Protein AF-A0A526UW71-F1 (afdb_monomer)

Solvent-accessible surface area (backbone atoms only — not comparable to full-atom values): 11368 Å² total; per-residue (Å²): 137,89,87,79,69,68,40,74,40,76,10,53,29,65,44,18,35,52,41,52,53,45,38,71,76,40,45,92,32,37,64,21,37,37,31,34,27,33,53,67,70,56,64,79,46,70,68,50,57,61,54,25,55,61,47,42,74,87,75,12,51,67,44,39,72,54,55,45,29,52,49,45,61,73,43,37,70,59,50,49,49,44,41,18,28,70,16,73,71,54,61,69,58,54,63,68,40,49,65,55,58,31,32,47,70,45,46,47,46,53,13,50,50,37,42,51,50,46,50,45,19,74,76,50,84,80,77,51,66,82,52,61,48,20,33,23,37,36,18,7,58,37,26,64,88,50,66,22,42,60,49,45,55,52,47,48,76,38,21,79,87,42,46,80,49,75,37,76,64,11,2,49,45,29,66,74,53,42,46,62,61,51,51,53,40,48,55,54,27,73,71,45,70,66,55,80,73,94,72,74,83,89,77,78,80,79,80,88,77,132

Mean predicted aligned error: 7.59 Å

Foldseek 3Di:
DPPQQADAQEAAACRLCVNLVCCVVPVNRYQEYEYELYPNAQAQDPVLVVLLVLLPVPPNVVVLVPVQLVVLLVCLVVVQCLAWPVFDRDPCCSVVCSNVCSHSVNSNVSSVVSVVSNVCNVPDDGARLQRQHAYEYEYECAARVDRSVVVRVVVCVRHPPYHYDYHDGTYSPRCVRCVPVSVVRVVVRNPDDGHPDPDDDDPPDDDDDD

Radius of gyration: 20.53 Å; Cα contacts (8 Å, |Δi|>4): 345; chains: 1; bounding box: 46×38×81 Å

pLDDT: mean 86.24, std 15.23, range [36.66, 98.81]

Structure (mmCIF, N/CA/C/O backbone):
data_AF-A0A526UW71-F1
#
_entry.id   AF-A0A526UW71-F1
#
loop_
_atom_site.group_PDB
_atom_site.id
_atom_site.type_symbol
_atom_site.label_atom_id
_atom_site.label_alt_id
_atom_site.label_comp_id
_atom_site.label_asym_id
_atom_site.label_entity_id
_atom_site.label_seq_id
_atom_site.pdbx_PDB_ins_code
_atom_site.Cartn_x
_atom_site.Cartn_y
_atom_site.Cartn_z
_atom_site.occupancy
_atom_site.B_iso_or_equiv
_atom_site.auth_seq_id
_atom_site.auth_comp_id
_atom_site.auth_asym_id
_atom_site.auth_atom_id
_atom_site.pdbx_PDB_model_num
ATOM 1 N N . LYS A 1 1 ? -4.257 24.443 3.346 1.00 80.06 1 LYS A N 1
ATOM 2 C CA . LYS A 1 1 ? -4.966 23.467 4.219 1.00 80.06 1 LYS A CA 1
ATOM 3 C C . LYS A 1 1 ? -6.405 23.342 3.716 1.00 80.06 1 LYS A C 1
ATOM 5 O O . LYS A 1 1 ? -6.924 24.362 3.294 1.00 80.06 1 LYS A O 1
ATOM 10 N N . LEU A 1 2 ? -7.010 22.145 3.732 1.00 91.06 2 LEU A N 1
ATOM 11 C CA . LEU A 1 2 ? -8.327 21.870 3.112 1.00 91.06 2 LEU A CA 1
ATOM 12 C C . LEU A 1 2 ? -9.530 21.859 4.086 1.00 91.06 2 LEU A C 1
ATOM 14 O O . LEU A 1 2 ? -10.648 21.658 3.641 1.00 91.06 2 LEU A O 1
ATOM 18 N N . GLY A 1 3 ? -9.328 22.047 5.398 1.00 93.31 3 GLY A N 1
ATOM 19 C CA . GLY A 1 3 ? -10.433 22.101 6.379 1.00 93.31 3 GLY A CA 1
ATOM 20 C C . GLY A 1 3 ? -11.080 20.752 6.737 1.00 93.31 3 GLY A C 1
ATOM 21 O O . GLY A 1 3 ? -12.177 20.725 7.281 1.00 93.31 3 GLY A O 1
ATOM 22 N N . ILE A 1 4 ? -10.424 19.627 6.438 1.00 93.00 4 ILE A N 1
ATOM 23 C CA . ILE A 1 4 ? -10.937 18.278 6.724 1.00 93.00 4 ILE A CA 1
ATOM 24 C C . ILE A 1 4 ? -10.396 17.803 8.078 1.00 93.00 4 ILE A C 1
ATOM 26 O O . ILE A 1 4 ? -9.182 17.709 8.262 1.00 93.00 4 ILE A O 1
ATOM 30 N N . HIS A 1 5 ? -11.295 17.489 9.012 1.00 92.25 5 HIS A N 1
ATOM 31 C CA . HIS A 1 5 ? -10.944 17.142 10.398 1.00 92.25 5 HIS A CA 1
ATOM 32 C C . HIS A 1 5 ? -11.086 15.654 10.731 1.00 92.25 5 HIS A C 1
ATOM 34 O O . HIS A 1 5 ? -10.402 15.166 11.632 1.00 92.25 5 HIS A O 1
ATOM 40 N N . LYS A 1 6 ? -11.949 14.940 10.000 1.00 94.62 6 LYS A N 1
ATOM 41 C CA . LYS A 1 6 ? -12.181 13.503 10.147 1.00 94.62 6 LYS A CA 1
ATOM 42 C C . LYS A 1 6 ? -12.318 12.864 8.769 1.00 94.62 6 LYS A C 1
ATOM 44 O O . LYS A 1 6 ? -13.086 13.367 7.953 1.00 94.62 6 LYS A O 1
ATOM 49 N N . TYR A 1 7 ? -11.550 11.815 8.488 1.00 95.81 7 TYR A N 1
ATOM 50 C CA . TYR A 1 7 ? -11.437 11.262 7.135 1.00 95.81 7 TYR A CA 1
ATOM 51 C C . TYR A 1 7 ? -11.127 9.763 7.122 1.00 95.81 7 TYR A C 1
ATOM 53 O O . TYR A 1 7 ? -10.460 9.243 8.015 1.00 95.81 7 TYR A O 1
ATOM 61 N N . LEU A 1 8 ? -11.600 9.076 6.080 1.00 96.94 8 LEU A N 1
ATOM 62 C CA . LEU A 1 8 ? -11.154 7.730 5.724 1.00 96.94 8 LEU A CA 1
ATOM 63 C C . LEU A 1 8 ? -9.860 7.842 4.910 1.00 96.94 8 LEU A C 1
ATOM 65 O O . LEU A 1 8 ? -9.764 8.706 4.036 1.00 96.94 8 LEU A O 1
ATOM 69 N N . VAL A 1 9 ? -8.880 6.977 5.168 1.00 98.06 9 VAL A N 1
ATOM 70 C CA . VAL A 1 9 ? -7.651 6.923 4.365 1.00 98.06 9 VAL A CA 1
ATOM 71 C C . VAL A 1 9 ? -7.612 5.619 3.588 1.00 98.06 9 VAL A C 1
ATOM 73 O O . VAL A 1 9 ? -7.587 4.541 4.179 1.00 98.06 9 VAL A O 1
ATOM 76 N N . LEU A 1 10 ? -7.562 5.723 2.261 1.00 98.31 10 LEU A N 1
ATOM 77 C CA . LEU A 1 10 ? -7.242 4.598 1.393 1.00 98.31 10 LEU A CA 1
ATOM 78 C C . LEU A 1 10 ? -5.794 4.714 0.932 1.00 98.31 10 LEU A C 1
ATOM 80 O O . LEU A 1 10 ? -5.404 5.731 0.358 1.00 98.31 10 LEU A O 1
ATOM 84 N N . GLY A 1 11 ? -5.008 3.667 1.162 1.00 98.00 11 GLY A N 1
ATOM 85 C CA . GLY A 1 11 ? -3.620 3.594 0.721 1.00 98.00 11 GLY A CA 1
ATOM 86 C C . GLY A 1 11 ? -3.369 2.348 -0.118 1.00 98.00 11 GLY A C 1
ATOM 87 O O . GLY A 1 11 ? -3.725 1.245 0.288 1.00 98.00 11 GLY A O 1
ATOM 88 N N . HIS A 1 12 ? -2.731 2.515 -1.278 1.00 97.81 12 HIS A N 1
ATOM 89 C CA . HIS A 1 12 ? -2.252 1.410 -2.117 1.00 97.81 12 HIS A CA 1
ATOM 90 C C . HIS A 1 12 ? -0.730 1.297 -2.030 1.00 97.81 12 HIS A C 1
ATOM 92 O O . HIS A 1 12 ? -0.048 2.321 -1.991 1.00 97.81 12 HIS A O 1
ATOM 98 N N . SER A 1 13 ? -0.194 0.072 -2.020 1.00 94.94 13 SER A N 1
ATOM 99 C CA . SER A 1 13 ? 1.255 -0.171 -2.044 1.00 94.94 13 SER A CA 1
ATOM 100 C C . S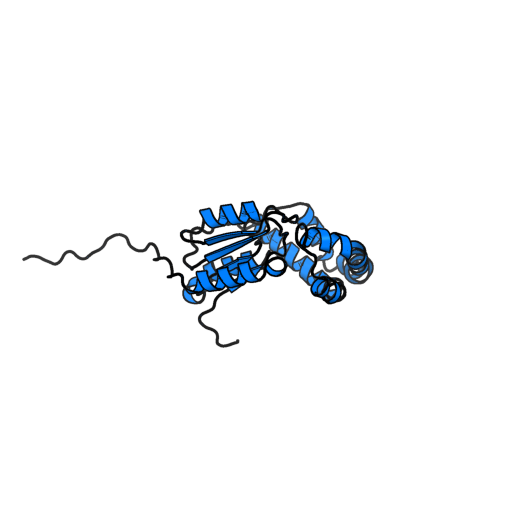ER A 1 13 ? 1.984 0.552 -0.901 1.00 94.94 13 SER A C 1
ATOM 102 O O . SER A 1 13 ? 1.590 0.417 0.259 1.00 94.94 13 SER A O 1
ATOM 104 N N . TRP A 1 14 ? 3.017 1.348 -1.189 1.00 92.19 14 TRP A N 1
ATOM 105 C CA . TRP A 1 14 ? 3.686 2.185 -0.189 1.00 92.19 14 TRP A CA 1
ATOM 106 C C . TRP A 1 14 ? 2.748 3.206 0.472 1.00 92.19 14 TRP A C 1
ATOM 108 O O . TRP A 1 14 ? 2.855 3.469 1.670 1.00 92.19 14 TRP A O 1
ATOM 118 N N . GLY A 1 15 ? 1.749 3.711 -0.257 1.00 95.00 15 GLY A N 1
ATOM 119 C CA . GLY A 1 15 ? 0.710 4.577 0.301 1.00 95.00 15 GLY A CA 1
ATOM 120 C C . GLY A 1 15 ? -0.096 3.912 1.422 1.00 95.00 15 GLY A C 1
ATOM 121 O O . GLY A 1 15 ? -0.609 4.606 2.295 1.00 95.00 15 GLY A O 1
ATOM 122 N N . ALA A 1 16 ? -0.169 2.577 1.459 1.00 96.88 16 ALA A N 1
ATOM 123 C CA . ALA A 1 16 ? -0.791 1.846 2.561 1.00 96.88 16 ALA A CA 1
ATOM 124 C C . ALA A 1 16 ? 0.033 1.937 3.857 1.00 96.88 16 ALA A C 1
ATOM 126 O O . ALA A 1 16 ? -0.529 2.089 4.939 1.00 96.88 16 ALA A O 1
ATOM 127 N N . TRP A 1 17 ? 1.364 1.919 3.754 1.00 93.88 17 TRP A N 1
ATOM 128 C CA . TRP A 1 17 ? 2.244 2.162 4.899 1.00 93.88 17 TRP A CA 1
ATOM 129 C C . TRP A 1 17 ? 2.126 3.603 5.401 1.00 93.88 17 TRP A C 1
ATOM 131 O O . TRP A 1 17 ? 2.024 3.835 6.603 1.00 93.88 17 TRP A O 1
ATOM 141 N N . ILE A 1 18 ? 2.042 4.571 4.483 1.00 93.38 18 ILE A N 1
ATOM 142 C CA . ILE A 1 18 ? 1.767 5.969 4.839 1.00 93.38 18 ILE A CA 1
ATOM 143 C C . ILE A 1 18 ? 0.415 6.095 5.555 1.00 93.38 18 ILE A C 1
ATOM 145 O O . ILE A 1 18 ? 0.330 6.792 6.561 1.00 93.38 18 ILE A O 1
ATOM 149 N N . ALA A 1 19 ? -0.624 5.392 5.094 1.00 96.94 19 ALA A N 1
ATOM 150 C CA . ALA A 1 19 ? -1.935 5.384 5.741 1.00 96.94 19 ALA A CA 1
ATOM 151 C C . ALA A 1 19 ? -1.885 4.808 7.171 1.00 96.94 19 ALA A C 1
ATOM 153 O O . ALA A 1 19 ? -2.488 5.381 8.080 1.00 96.94 19 ALA A O 1
ATOM 154 N N . LEU A 1 20 ? -1.116 3.735 7.393 1.00 95.75 20 LEU A N 1
ATOM 155 C CA . LEU A 1 20 ? -0.859 3.196 8.733 1.00 95.75 20 LEU A CA 1
ATOM 156 C C . LEU A 1 20 ? -0.160 4.230 9.625 1.00 95.75 20 LEU A C 1
ATOM 158 O O . LEU 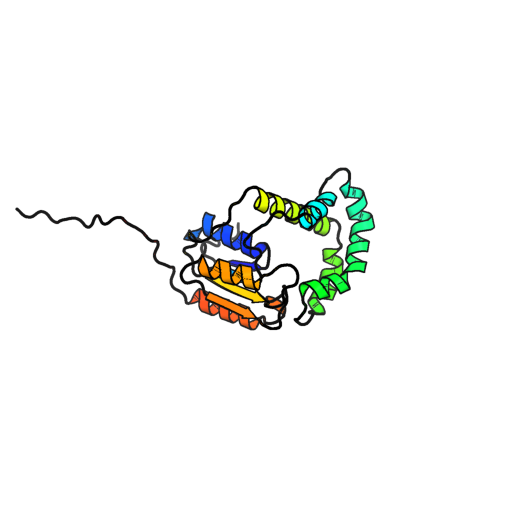A 1 20 ? -0.619 4.503 10.731 1.00 95.75 20 LEU A O 1
ATOM 162 N N . GLU A 1 21 ? 0.903 4.870 9.139 1.00 92.94 21 GLU A N 1
ATOM 163 C CA . GLU A 1 21 ? 1.615 5.908 9.894 1.00 92.94 21 GLU A CA 1
ATOM 164 C C . GLU A 1 21 ? 0.736 7.139 10.176 1.00 92.94 21 GLU A C 1
ATOM 166 O O . GLU A 1 21 ? 0.823 7.727 11.257 1.00 92.94 21 GLU A O 1
ATOM 171 N N . MET A 1 22 ? -0.162 7.505 9.256 1.00 94.69 22 MET A N 1
ATOM 172 C CA . MET A 1 22 ? -1.170 8.542 9.492 1.00 94.69 22 MET A CA 1
ATOM 173 C C . MET A 1 22 ? -2.126 8.149 10.621 1.00 94.69 22 MET A C 1
ATOM 175 O O . MET A 1 22 ? -2.394 8.978 11.489 1.00 94.69 22 MET A O 1
ATOM 179 N N . ALA A 1 23 ? -2.604 6.903 10.657 1.00 94.75 23 ALA A N 1
ATOM 180 C CA . ALA A 1 23 ? -3.452 6.426 11.747 1.00 94.75 23 ALA A CA 1
ATOM 181 C C . ALA A 1 23 ? -2.718 6.422 13.091 1.00 94.75 23 ALA A C 1
ATOM 183 O O . ALA A 1 23 ? -3.282 6.891 14.073 1.00 94.75 23 ALA A O 1
ATOM 184 N N . ARG A 1 24 ? -1.448 6.002 13.141 1.00 92.50 24 ARG A N 1
ATOM 185 C CA . ARG A 1 24 ? -0.658 6.014 14.387 1.00 92.50 24 ARG A CA 1
ATOM 186 C C . ARG A 1 24 ? -0.425 7.423 14.928 1.00 92.50 24 ARG A C 1
ATOM 188 O O . ARG A 1 24 ? -0.502 7.649 16.130 1.00 92.50 24 ARG A O 1
ATOM 195 N N . ARG A 1 25 ? -0.144 8.388 14.046 1.00 91.31 25 ARG A N 1
ATOM 196 C CA . ARG A 1 25 ? 0.223 9.764 14.439 1.00 91.31 25 ARG A CA 1
ATOM 197 C C . ARG A 1 25 ? -0.977 10.694 14.604 1.00 91.31 25 ARG A C 1
ATOM 199 O O . ARG A 1 25 ? -0.895 11.680 15.333 1.00 91.31 25 ARG A O 1
ATOM 206 N N . HIS A 1 26 ? -2.082 10.399 13.924 1.00 91.06 26 HIS A N 1
ATOM 207 C CA . HIS A 1 26 ? -3.265 11.259 13.847 1.00 91.06 26 HIS A CA 1
ATOM 208 C C . HIS A 1 26 ? -4.567 10.474 14.055 1.00 91.0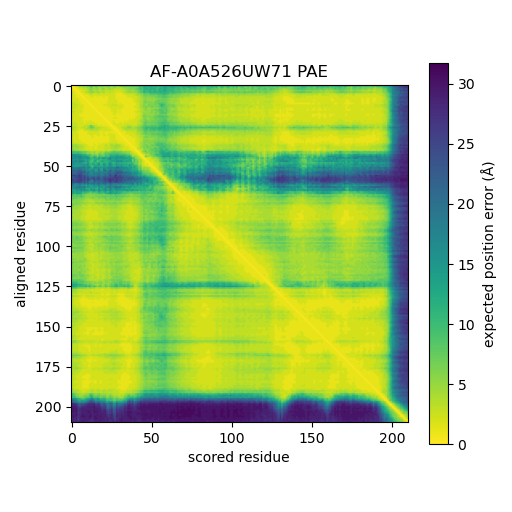6 26 HIS A C 1
ATOM 210 O O . HIS A 1 26 ? -5.601 10.805 13.471 1.00 91.06 26 HIS A O 1
ATOM 216 N N . ALA A 1 27 ? -4.531 9.463 14.927 1.00 86.62 27 ALA A N 1
ATOM 217 C CA . ALA A 1 27 ? -5.647 8.562 15.219 1.00 86.62 27 ALA A CA 1
ATOM 218 C C . ALA A 1 27 ? -7.007 9.261 15.453 1.00 86.62 27 ALA A C 1
ATOM 220 O O . ALA A 1 27 ? -8.010 8.741 14.960 1.00 86.62 27 ALA A O 1
ATOM 221 N N . PRO A 1 28 ? -7.097 10.429 16.137 1.00 91.75 28 PRO A N 1
ATOM 222 C CA . PRO A 1 28 ? -8.373 11.131 16.322 1.00 91.75 28 PRO A CA 1
ATOM 223 C C . PRO A 1 28 ? -9.010 11.648 15.021 1.00 91.75 28 PRO A C 1
ATOM 225 O O . PRO A 1 28 ? -10.232 11.767 14.942 1.00 91.75 28 PRO A O 1
ATOM 228 N N . SER A 1 29 ? -8.199 11.948 14.003 1.00 95.00 29 SER A N 1
ATOM 229 C CA . SER A 1 29 ? -8.659 12.442 12.699 1.00 95.00 29 SER A CA 1
ATOM 230 C C . SER A 1 29 ? -8.920 11.325 11.688 1.00 95.00 29 SER A C 1
ATOM 232 O O . SER A 1 29 ? -9.640 11.538 10.714 1.00 95.00 29 SER A O 1
ATOM 234 N N . VAL A 1 30 ? -8.376 10.127 11.904 1.00 96.62 30 VAL A N 1
ATOM 235 C CA . VAL A 1 30 ? -8.604 8.978 11.022 1.00 96.62 30 VAL A CA 1
ATOM 236 C C . VAL A 1 30 ? -9.865 8.234 11.463 1.00 96.62 30 VAL A C 1
ATOM 238 O O . VAL A 1 30 ? -9.944 7.700 12.569 1.00 96.62 30 VAL A O 1
ATOM 241 N N . ALA A 1 31 ? -10.873 8.219 10.591 1.00 95.88 31 ALA A N 1
ATOM 242 C CA . ALA A 1 31 ? -12.134 7.507 10.794 1.00 95.88 31 ALA A CA 1
ATOM 243 C C . ALA A 1 31 ? -12.013 6.003 10.512 1.00 95.88 31 ALA A C 1
ATOM 245 O O . ALA A 1 31 ? -12.745 5.219 11.104 1.00 95.88 31 ALA A O 1
ATOM 246 N N . GLY A 1 32 ? -11.087 5.619 9.633 1.00 97.50 32 GLY A N 1
ATOM 247 C CA . GLY A 1 32 ? -10.801 4.238 9.270 1.00 97.50 32 GLY A CA 1
ATOM 248 C C . GLY A 1 32 ? -9.773 4.151 8.142 1.00 97.50 32 GLY A C 1
ATOM 249 O O . GLY A 1 32 ? -9.426 5.164 7.521 1.00 97.50 32 GLY A O 1
ATOM 250 N N . LEU A 1 33 ? -9.296 2.938 7.889 1.00 98.44 33 LEU A N 1
ATOM 251 C CA . LEU A 1 33 ? -8.281 2.611 6.896 1.00 98.44 33 LEU A CA 1
ATOM 252 C C . LEU A 1 33 ? -8.807 1.597 5.884 1.00 98.44 33 LEU A C 1
ATOM 254 O O . LEU A 1 33 ? -9.438 0.610 6.256 1.00 98.44 33 LEU A O 1
ATOM 258 N N . VAL A 1 34 ? -8.467 1.801 4.613 1.00 98.62 34 VAL A N 1
ATOM 259 C CA . VAL A 1 34 ? -8.603 0.790 3.558 1.00 98.62 34 VAL A CA 1
ATOM 260 C C . VAL A 1 34 ? -7.250 0.621 2.878 1.00 98.62 34 VAL A C 1
ATOM 262 O O . VAL A 1 34 ? -6.737 1.530 2.230 1.00 98.62 34 VAL A O 1
ATOM 265 N N . LEU A 1 35 ? -6.635 -0.539 3.058 1.00 98.75 35 LEU A N 1
ATOM 266 C CA . LEU A 1 35 ? -5.263 -0.805 2.645 1.00 98.75 35 LEU A CA 1
ATOM 267 C C . LEU A 1 35 ? -5.271 -1.794 1.485 1.00 98.75 35 LEU A C 1
ATOM 269 O O . LEU A 1 35 ? -5.769 -2.902 1.637 1.00 98.75 35 LEU A O 1
ATOM 273 N N . VAL A 1 36 ? -4.715 -1.412 0.336 1.00 98.56 36 VAL A N 1
ATOM 274 C CA . VAL A 1 36 ? -4.775 -2.214 -0.894 1.00 98.56 36 VAL A CA 1
ATOM 275 C C . VAL A 1 36 ? -3.373 -2.634 -1.328 1.00 98.56 36 VAL A C 1
ATOM 277 O O . VAL A 1 36 ? -2.545 -1.777 -1.627 1.00 98.56 36 VAL A O 1
ATOM 280 N N . SER A 1 37 ? -3.107 -3.939 -1.402 1.00 97.25 37 SER A N 1
ATOM 281 C CA . SER A 1 37 ? -1.810 -4.528 -1.783 1.00 97.25 37 SER A CA 1
ATOM 282 C C . SER A 1 37 ? -0.632 -3.793 -1.131 1.00 97.25 37 SER A C 1
ATOM 284 O O . SER A 1 37 ? 0.284 -3.335 -1.816 1.00 97.25 37 SER A O 1
ATOM 286 N N . GLY A 1 38 ? -0.733 -3.551 0.177 1.00 94.75 38 GLY A N 1
ATOM 287 C CA . GLY A 1 38 ? 0.146 -2.624 0.876 1.00 94.75 38 GLY A CA 1
ATOM 288 C C . GLY A 1 38 ? 1.504 -3.221 1.222 1.00 94.75 38 GLY A C 1
ATOM 289 O O . GLY A 1 38 ? 1.603 -4.405 1.518 1.00 94.75 38 GLY A O 1
ATOM 290 N N . TYR A 1 39 ? 2.538 -2.380 1.189 1.00 90.69 39 TYR A N 1
ATOM 291 C CA . TYR A 1 39 ? 3.898 -2.738 1.600 1.00 90.69 39 TYR A CA 1
ATOM 292 C C . TYR A 1 39 ? 4.090 -2.381 3.077 1.00 90.69 39 TYR A C 1
ATOM 294 O O . TYR A 1 39 ? 4.585 -1.303 3.405 1.00 90.69 39 TYR A O 1
ATOM 302 N N . TYR A 1 40 ? 3.606 -3.238 3.976 1.00 91.94 40 TYR A N 1
ATOM 303 C CA . TYR A 1 40 ? 3.463 -2.908 5.401 1.00 91.94 40 TYR A CA 1
ATOM 304 C C . TYR A 1 40 ? 4.752 -3.108 6.185 1.00 91.94 40 TYR A C 1
ATOM 306 O O . TYR A 1 40 ? 4.987 -2.428 7.180 1.00 91.94 40 TYR A O 1
ATOM 314 N N . TYR A 1 41 ? 5.596 -4.038 5.745 1.00 90.62 41 TYR A N 1
ATOM 315 C CA . TYR A 1 41 ? 6.783 -4.444 6.488 1.00 90.62 41 TYR A CA 1
ATOM 316 C C . TYR A 1 41 ? 8.041 -4.202 5.651 1.00 90.62 41 TYR A C 1
ATOM 318 O O . TYR A 1 41 ? 8.586 -5.149 5.072 1.00 90.62 41 TYR A O 1
ATOM 326 N N . PRO A 1 42 ? 8.530 -2.945 5.580 1.00 81.19 42 PRO A N 1
ATOM 327 C CA . PRO A 1 42 ? 9.751 -2.634 4.861 1.00 81.19 42 PRO A CA 1
ATOM 328 C C . PRO A 1 42 ? 10.903 -3.530 5.312 1.00 81.19 42 PRO A C 1
ATOM 330 O O . PRO A 1 42 ? 11.272 -3.554 6.482 1.00 81.19 42 PRO A O 1
ATOM 333 N N . SER A 1 43 ? 11.466 -4.277 4.366 1.00 77.44 43 SER A N 1
ATOM 334 C CA . SER A 1 43 ? 12.643 -5.118 4.578 1.00 77.44 43 SER A CA 1
ATOM 335 C C . SER A 1 43 ? 13.820 -4.542 3.794 1.00 77.44 43 SER A C 1
ATOM 337 O O . SER A 1 43 ? 13.614 -4.045 2.682 1.00 77.44 43 SER A O 1
ATOM 339 N N . PRO A 1 44 ? 15.052 -4.565 4.337 1.00 70.50 44 PRO A N 1
ATOM 340 C CA . PRO A 1 44 ? 16.219 -4.170 3.566 1.00 70.50 44 PRO A CA 1
ATOM 341 C C . PRO A 1 44 ? 16.374 -5.131 2.390 1.00 70.50 44 PRO A C 1
ATOM 343 O O . PRO A 1 44 ? 16.496 -6.341 2.585 1.00 70.50 44 PRO A O 1
ATOM 346 N N . ARG A 1 45 ? 16.351 -4.605 1.165 1.00 71.69 45 ARG A N 1
ATOM 347 C CA . ARG A 1 45 ? 16.563 -5.402 -0.045 1.00 71.69 45 ARG A CA 1
ATOM 348 C C . ARG A 1 45 ? 17.624 -4.762 -0.931 1.00 71.69 45 ARG A C 1
ATOM 350 O O . ARG A 1 45 ? 17.695 -3.539 -1.055 1.00 71.69 45 ARG A O 1
ATOM 357 N N . LEU A 1 46 ? 18.459 -5.605 -1.536 1.00 61.62 46 LEU A N 1
ATOM 358 C CA . LEU A 1 46 ? 19.567 -5.165 -2.385 1.00 61.62 46 LEU A CA 1
ATOM 359 C C . LEU A 1 46 ? 19.072 -4.487 -3.671 1.00 61.62 46 LEU A C 1
ATOM 361 O O . LEU A 1 46 ? 19.656 -3.502 -4.108 1.00 61.62 46 LEU A O 1
ATOM 365 N N . ASP A 1 47 ? 17.975 -4.974 -4.249 1.00 66.44 47 ASP A N 1
ATOM 366 C CA . ASP A 1 47 ? 17.329 -4.362 -5.413 1.00 66.44 47 ASP A CA 1
ATOM 367 C C . ASP A 1 47 ? 16.816 -2.948 -5.104 1.00 66.44 47 ASP A C 1
ATOM 369 O O . ASP A 1 47 ? 17.031 -2.034 -5.900 1.00 66.44 47 ASP A O 1
ATOM 373 N N . LEU A 1 48 ? 16.227 -2.746 -3.921 1.00 64.38 48 LEU A N 1
ATOM 374 C CA . LEU A 1 48 ? 15.808 -1.432 -3.440 1.00 64.38 48 LEU A CA 1
ATOM 375 C C . LEU A 1 48 ? 17.016 -0.503 -3.276 1.00 64.38 48 LEU A C 1
ATOM 377 O O . LEU A 1 48 ? 16.988 0.617 -3.774 1.00 64.38 48 LEU A O 1
ATOM 381 N N . ALA A 1 49 ? 18.104 -0.977 -2.659 1.00 61.91 49 ALA A N 1
ATOM 382 C CA . ALA A 1 49 ? 19.329 -0.193 -2.507 1.00 61.91 49 ALA A CA 1
ATOM 383 C C . ALA A 1 49 ? 19.916 0.235 -3.864 1.00 61.91 49 ALA A C 1
ATOM 385 O O . ALA A 1 49 ? 20.235 1.409 -4.055 1.00 61.91 49 ALA A O 1
ATOM 386 N N . LEU A 1 50 ? 19.980 -0.673 -4.841 1.00 64.81 50 LEU A N 1
ATOM 387 C CA . LEU A 1 50 ? 20.449 -0.357 -6.194 1.00 64.81 50 LEU A CA 1
ATOM 388 C C . LEU A 1 50 ? 19.524 0.635 -6.914 1.00 64.81 50 LEU A C 1
ATOM 390 O O . LEU A 1 50 ? 20.006 1.542 -7.594 1.00 64.81 50 LEU A O 1
ATOM 394 N N . ALA A 1 51 ? 18.208 0.519 -6.725 1.00 65.06 51 ALA A N 1
ATOM 395 C CA . ALA A 1 51 ? 17.226 1.444 -7.285 1.00 65.06 51 ALA A CA 1
ATOM 396 C C . ALA A 1 51 ? 17.322 2.868 -6.696 1.00 65.06 51 ALA A C 1
ATOM 398 O O . ALA A 1 51 ? 16.838 3.810 -7.323 1.00 65.06 51 ALA A O 1
ATOM 399 N N . THR A 1 52 ? 17.983 3.062 -5.544 1.00 63.62 52 THR A N 1
ATOM 400 C CA . THR A 1 52 ? 18.251 4.407 -4.992 1.00 63.62 52 THR A CA 1
ATOM 401 C C . THR A 1 52 ? 19.424 5.125 -5.665 1.00 63.62 52 THR A C 1
ATOM 403 O O . THR A 1 52 ? 19.498 6.351 -5.591 1.00 63.62 52 THR A O 1
ATOM 406 N N . LEU A 1 53 ? 20.335 4.414 -6.344 1.00 61.41 53 LEU A N 1
ATOM 407 C CA . LEU A 1 53 ? 21.557 5.005 -6.914 1.00 61.41 53 LEU A CA 1
ATOM 408 C C . LEU A 1 53 ? 21.290 6.172 -7.889 1.00 61.41 53 LEU A C 1
ATOM 410 O O . LEU A 1 53 ? 21.985 7.188 -7.800 1.00 61.41 53 LEU A O 1
ATOM 414 N N . PRO A 1 54 ? 20.262 6.129 -8.762 1.00 59.53 54 PRO A N 1
ATOM 415 C CA . PRO A 1 54 ? 19.929 7.265 -9.623 1.00 59.53 54 PRO A CA 1
ATOM 416 C C . PRO A 1 54 ? 19.369 8.496 -8.876 1.00 59.53 54 PRO A C 1
ATOM 418 O O . PRO A 1 54 ? 19.233 9.560 -9.484 1.00 59.53 54 PRO A O 1
ATOM 421 N N . ALA A 1 55 ? 19.066 8.395 -7.572 1.00 58.97 55 ALA A N 1
ATOM 422 C CA . ALA A 1 55 ? 18.665 9.529 -6.730 1.00 58.97 55 ALA A CA 1
ATOM 423 C C . ALA A 1 55 ? 19.827 10.492 -6.429 1.00 58.97 55 ALA A C 1
ATOM 425 O O . ALA A 1 55 ? 19.584 11.649 -6.076 1.00 58.97 55 ALA A O 1
ATOM 426 N N . VAL A 1 56 ? 21.081 10.031 -6.548 1.00 60.59 56 VAL A N 1
ATOM 427 C CA . VAL A 1 56 ? 22.273 10.795 -6.155 1.00 60.59 56 VAL A CA 1
ATOM 428 C C . VAL A 1 56 ? 22.475 11.983 -7.112 1.00 60.59 56 VAL A C 1
ATOM 430 O O . VAL A 1 56 ? 22.685 11.779 -8.308 1.00 60.59 56 VAL A O 1
ATOM 433 N N . PRO A 1 57 ? 22.422 13.240 -6.632 1.00 51.25 57 PRO A N 1
ATOM 434 C CA . PRO A 1 57 ? 22.250 14.415 -7.489 1.00 51.25 57 PRO A CA 1
ATOM 435 C C . PRO A 1 57 ? 23.404 14.699 -8.465 1.00 51.25 57 PRO A C 1
ATOM 437 O O . PRO A 1 57 ? 23.128 15.232 -9.539 1.00 51.25 57 PRO A O 1
ATOM 440 N N . LEU A 1 58 ? 24.652 14.317 -8.154 1.00 54.56 58 LEU A N 1
ATOM 441 C CA . LEU A 1 58 ? 25.805 14.564 -9.037 1.00 54.56 58 LEU A CA 1
ATOM 442 C C . LEU A 1 58 ? 26.022 13.478 -10.111 1.00 54.56 58 LEU A C 1
ATOM 444 O O . LEU A 1 58 ? 26.408 13.812 -11.225 1.00 54.56 58 LEU A O 1
ATOM 448 N N . MET A 1 59 ? 25.739 12.201 -9.821 1.00 53.62 59 MET A N 1
ATOM 449 C CA . MET A 1 59 ? 25.912 11.088 -10.780 1.00 53.62 59 MET A CA 1
ATOM 450 C C . MET A 1 59 ? 24.606 10.684 -11.487 1.00 53.62 59 MET A C 1
ATOM 452 O O . MET A 1 59 ? 24.628 10.215 -12.622 1.00 53.62 59 MET A O 1
ATOM 456 N N . GLY A 1 60 ? 23.449 10.895 -10.853 1.00 58.94 60 GLY A N 1
ATOM 457 C CA . GLY A 1 60 ? 22.138 10.474 -11.355 1.00 58.94 60 GLY A CA 1
ATOM 458 C C . GLY A 1 60 ? 21.468 11.456 -12.321 1.00 58.94 60 GLY A C 1
ATOM 459 O O . GLY A 1 60 ? 20.526 11.075 -13.015 1.00 58.94 60 GLY A O 1
ATOM 460 N N . SER A 1 61 ? 21.931 12.712 -12.405 1.00 63.62 61 SER A N 1
ATOM 461 C CA . SER A 1 61 ? 21.300 13.749 -13.240 1.00 63.62 61 SER A CA 1
ATOM 462 C C . SER A 1 61 ? 21.382 13.480 -14.753 1.00 63.62 61 SER A C 1
ATOM 464 O O . SER A 1 61 ? 20.338 13.441 -15.394 1.00 63.62 61 SER A O 1
ATOM 466 N N . PRO A 1 62 ? 22.544 13.213 -15.374 1.00 66.56 62 PRO A N 1
ATOM 467 C CA . PRO A 1 62 ? 22.556 12.847 -16.792 1.00 66.56 62 PRO A CA 1
ATOM 468 C C . PRO A 1 62 ? 21.801 11.529 -17.037 1.00 66.56 62 PRO A C 1
ATOM 470 O O . PRO A 1 62 ? 20.994 11.445 -17.958 1.00 66.56 62 PRO A O 1
ATOM 473 N N . PHE A 1 63 ? 21.958 10.540 -16.153 1.00 68.25 63 PHE A N 1
ATOM 474 C CA . PHE A 1 63 ? 21.332 9.221 -16.276 1.00 68.25 63 PHE A CA 1
ATOM 475 C C . PHE A 1 63 ? 19.792 9.263 -16.266 1.00 68.25 63 PHE A C 1
ATOM 477 O O . PHE A 1 63 ? 19.149 8.618 -17.096 1.00 68.25 63 PHE A O 1
ATOM 484 N N . ARG A 1 64 ? 19.180 10.066 -15.380 1.00 67.00 64 ARG A N 1
ATOM 485 C CA . ARG A 1 64 ? 17.712 10.224 -15.287 1.00 67.00 64 ARG A CA 1
ATOM 486 C C . ARG A 1 64 ? 17.102 11.044 -16.429 1.00 67.00 64 ARG A C 1
ATOM 488 O O . ARG A 1 64 ? 15.890 10.995 -16.620 1.00 67.00 64 ARG A O 1
ATOM 495 N N . HIS A 1 65 ? 17.916 11.812 -17.155 1.00 68.56 65 HIS A N 1
ATOM 496 C CA . HIS A 1 65 ? 17.476 12.622 -18.293 1.00 68.56 65 HIS A CA 1
ATOM 497 C C . HIS A 1 65 ? 17.729 11.945 -19.651 1.00 68.56 65 HIS A C 1
ATOM 499 O O . HIS A 1 65 ? 17.109 12.353 -20.629 1.00 68.56 65 HIS A O 1
ATOM 505 N N . THR A 1 66 ? 18.578 10.911 -19.725 1.00 73.88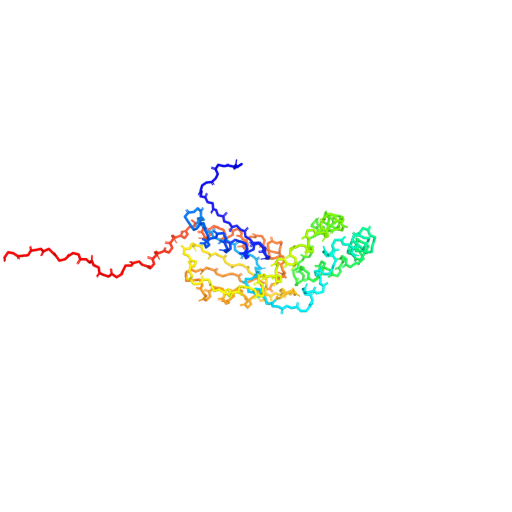 66 THR A N 1
ATOM 506 C CA . THR A 1 66 ? 18.926 10.237 -20.990 1.00 73.88 66 THR A CA 1
ATOM 507 C C . THR A 1 66 ? 18.553 8.753 -20.989 1.00 73.88 66 THR A C 1
ATOM 509 O O . THR A 1 66 ? 17.618 8.346 -21.677 1.00 73.88 66 THR A O 1
ATOM 512 N N . LEU A 1 67 ? 19.240 7.935 -20.191 1.00 78.88 67 LEU A N 1
ATOM 513 C CA . LEU A 1 67 ? 19.143 6.474 -20.247 1.00 78.88 67 LEU A CA 1
ATOM 514 C C . LEU A 1 67 ? 17.904 5.929 -19.530 1.00 78.88 67 LEU A C 1
ATOM 516 O O . LEU A 1 67 ? 17.241 5.027 -20.041 1.00 78.88 67 LEU A O 1
ATOM 520 N N . LEU A 1 68 ? 17.552 6.487 -18.371 1.00 78.62 68 LEU A N 1
ATOM 521 C CA . LEU A 1 68 ? 16.463 5.964 -17.545 1.00 78.62 68 LEU A CA 1
ATOM 522 C C . LEU A 1 68 ? 15.063 6.141 -18.175 1.00 78.62 68 LEU A C 1
ATOM 524 O O . LEU A 1 68 ? 14.292 5.181 -18.138 1.00 78.62 68 LEU A O 1
ATOM 528 N N . PRO A 1 69 ? 14.716 7.280 -18.816 1.00 83.88 69 PRO A N 1
ATOM 529 C CA . PRO A 1 69 ? 13.455 7.410 -19.549 1.00 83.88 69 PRO A CA 1
ATOM 530 C C . PRO A 1 69 ? 13.304 6.359 -20.652 1.00 83.88 69 PRO A C 1
ATOM 532 O O . PRO A 1 69 ? 12.238 5.755 -20.795 1.00 83.88 69 PRO A O 1
ATOM 535 N N . LEU A 1 70 ? 14.377 6.116 -21.413 1.00 85.44 70 LEU A N 1
ATOM 536 C CA . LEU A 1 70 ? 14.392 5.113 -22.474 1.00 85.44 70 LEU A CA 1
ATOM 537 C C . LEU A 1 70 ? 14.244 3.702 -21.895 1.00 85.44 70 LEU A C 1
ATOM 539 O O . LEU A 1 70 ? 13.398 2.939 -22.359 1.00 85.44 70 LEU A O 1
ATOM 543 N N . ALA A 1 71 ? 14.996 3.383 -20.840 1.00 85.19 71 ALA A N 1
ATOM 544 C CA . ALA A 1 71 ? 14.908 2.099 -20.152 1.00 85.19 71 ALA A CA 1
ATOM 545 C C . ALA A 1 71 ? 13.488 1.821 -19.630 1.00 85.19 71 ALA A C 1
ATOM 547 O O . ALA A 1 71 ? 12.961 0.731 -19.850 1.00 85.19 71 ALA A O 1
ATOM 548 N N . VAL A 1 72 ? 12.823 2.812 -19.021 1.00 85.94 72 VAL A N 1
ATOM 549 C CA . VAL A 1 72 ? 11.427 2.675 -18.568 1.00 85.94 72 VAL A CA 1
ATOM 550 C C . VAL A 1 72 ? 10.480 2.432 -19.740 1.00 85.94 72 VAL A C 1
ATOM 552 O O . VAL A 1 72 ? 9.625 1.552 -19.659 1.00 85.94 72 VAL A O 1
ATOM 555 N N . ARG A 1 73 ? 10.635 3.153 -20.856 1.00 89.38 73 ARG A N 1
ATOM 556 C CA . ARG A 1 73 ? 9.774 2.987 -22.041 1.00 89.38 73 ARG A CA 1
ATOM 557 C C . ARG A 1 73 ? 9.928 1.619 -22.697 1.00 89.38 73 ARG A C 1
ATOM 559 O O . ARG A 1 73 ? 8.916 1.043 -23.100 1.00 89.38 73 ARG A O 1
ATOM 566 N N . LEU A 1 74 ? 11.160 1.118 -22.795 1.00 90.81 74 LEU A N 1
ATOM 567 C CA . LEU A 1 74 ? 11.474 -0.204 -23.345 1.00 90.81 74 LEU A CA 1
ATOM 568 C C . LEU A 1 74 ? 11.013 -1.324 -22.403 1.00 90.81 74 LEU A C 1
ATOM 570 O O . LEU A 1 74 ? 10.421 -2.306 -22.844 1.00 90.81 74 LEU A O 1
ATOM 574 N N . GLY A 1 75 ? 11.217 -1.150 -21.096 1.00 91.25 75 GLY A N 1
ATOM 575 C CA . GLY A 1 75 ? 10.789 -2.094 -20.064 1.00 91.25 75 GLY A CA 1
ATOM 576 C C . GLY A 1 75 ? 9.286 -2.075 -19.769 1.00 91.25 75 GLY A C 1
ATOM 577 O O . GLY A 1 75 ? 8.790 -2.985 -19.101 1.00 91.25 75 GLY A O 1
ATOM 578 N N . TRP A 1 76 ? 8.547 -1.080 -20.272 1.00 93.62 76 TRP A N 1
ATOM 579 C CA . TRP A 1 76 ? 7.147 -0.828 -19.921 1.00 93.62 76 TRP A CA 1
ATOM 580 C C . TRP A 1 76 ? 6.227 -2.052 -20.050 1.00 93.62 76 TRP A C 1
ATOM 582 O O . TRP A 1 76 ? 5.529 -2.360 -19.081 1.00 93.62 76 TRP A O 1
ATOM 592 N N . PRO A 1 77 ? 6.235 -2.824 -21.160 1.00 94.12 77 PRO A N 1
ATOM 593 C CA . PRO A 1 77 ? 5.368 -3.999 -21.275 1.00 94.12 77 PRO A CA 1
ATOM 594 C C . PRO A 1 77 ? 5.667 -5.058 -20.206 1.00 94.12 77 PRO A C 1
ATOM 596 O O . PRO A 1 77 ? 4.755 -5.680 -19.662 1.00 94.12 77 PRO A O 1
ATOM 599 N N . SER A 1 78 ? 6.945 -5.255 -19.872 1.00 94.25 78 SER A N 1
ATOM 600 C CA . SER A 1 78 ? 7.362 -6.178 -18.814 1.00 94.25 78 SER A CA 1
ATOM 601 C C . SER A 1 78 ? 6.974 -5.667 -17.429 1.00 94.25 78 SER A C 1
ATOM 603 O O . SER A 1 78 ? 6.473 -6.454 -16.627 1.00 94.25 78 SER A O 1
ATOM 605 N N . ALA A 1 79 ? 7.127 -4.367 -17.164 1.00 92.00 79 ALA A N 1
ATOM 606 C CA . ALA A 1 79 ? 6.703 -3.743 -15.913 1.00 92.00 79 ALA A CA 1
ATOM 607 C C . ALA A 1 79 ? 5.189 -3.889 -15.696 1.00 92.00 79 ALA A C 1
ATOM 609 O O . ALA A 1 79 ? 4.765 -4.368 -14.649 1.00 92.00 79 ALA A O 1
ATOM 610 N N . MET A 1 80 ? 4.371 -3.591 -16.710 1.00 95.62 80 MET A N 1
ATOM 611 C CA . MET A 1 80 ? 2.913 -3.763 -16.642 1.00 95.62 80 MET A CA 1
ATOM 612 C C . MET A 1 80 ? 2.517 -5.219 -16.406 1.00 95.62 80 MET A C 1
ATOM 614 O O . MET A 1 80 ? 1.667 -5.495 -15.562 1.00 95.62 80 MET A O 1
ATOM 618 N N . ARG A 1 81 ? 3.176 -6.174 -17.078 1.00 94.94 81 ARG A N 1
ATOM 619 C CA . ARG A 1 81 ? 2.964 -7.601 -16.801 1.00 94.94 81 ARG A CA 1
ATOM 620 C C . ARG A 1 81 ? 3.331 -7.972 -15.368 1.00 94.94 81 ARG A C 1
ATOM 622 O O . ARG A 1 81 ? 2.621 -8.774 -14.774 1.00 94.94 81 ARG A O 1
ATOM 629 N N . LYS A 1 82 ? 4.421 -7.431 -14.822 1.00 94.00 82 LYS A N 1
ATOM 630 C CA . LYS A 1 82 ? 4.838 -7.703 -13.441 1.00 94.00 82 LYS A CA 1
ATOM 631 C C . LYS A 1 82 ? 3.842 -7.125 -12.429 1.00 94.00 82 LYS A C 1
ATOM 633 O O . LYS A 1 82 ? 3.522 -7.798 -11.463 1.00 94.00 82 LYS A O 1
ATOM 638 N N . ILE A 1 83 ? 3.338 -5.918 -12.676 1.00 94.88 83 ILE A N 1
ATOM 639 C CA . ILE A 1 83 ? 2.465 -5.174 -11.757 1.00 94.88 83 ILE A CA 1
ATOM 640 C C . ILE A 1 83 ? 1.016 -5.696 -11.776 1.00 94.88 83 ILE A C 1
ATOM 642 O O . ILE A 1 83 ? 0.387 -5.806 -10.726 1.00 94.88 83 ILE A O 1
ATOM 646 N N . PHE A 1 84 ? 0.465 -6.033 -12.945 1.00 96.75 84 PHE A N 1
ATOM 647 C CA . PHE A 1 84 ? -0.947 -6.425 -13.056 1.00 96.75 84 PHE A CA 1
ATOM 648 C C . PHE A 1 84 ? -1.182 -7.934 -12.986 1.00 96.75 84 PHE A C 1
ATOM 650 O O . PHE A 1 84 ? -2.177 -8.352 -12.395 1.00 96.75 84 PHE A O 1
ATOM 657 N N . ARG A 1 85 ? -0.307 -8.764 -13.580 1.00 95.38 85 ARG A N 1
ATOM 658 C CA . ARG A 1 85 ? -0.590 -10.206 -13.676 1.00 95.38 85 ARG A CA 1
ATOM 659 C C . ARG A 1 85 ? -0.612 -10.850 -12.285 1.00 95.38 85 ARG A C 1
ATOM 661 O O . ARG A 1 85 ? 0.226 -10.492 -11.463 1.00 95.38 85 ARG A O 1
ATOM 668 N N . PRO A 1 86 ? -1.492 -11.842 -12.050 1.00 95.75 86 PRO A N 1
ATOM 669 C CA . PRO A 1 86 ? -2.351 -12.539 -13.023 1.00 95.75 86 PRO A CA 1
ATOM 670 C C . PRO A 1 86 ? -3.570 -11.751 -13.529 1.00 95.75 86 PRO A C 1
ATOM 672 O O . PRO A 1 86 ? -4.148 -12.164 -14.530 1.00 95.75 86 PRO A O 1
ATOM 675 N N . GLY A 1 87 ? -3.904 -10.617 -12.912 1.00 93.88 87 GLY A N 1
ATOM 676 C CA . GLY A 1 87 ? -5.021 -9.766 -13.317 1.00 93.88 87 GLY A CA 1
ATOM 677 C C . GLY A 1 87 ? -4.849 -9.102 -14.693 1.00 93.88 87 GLY A C 1
ATOM 678 O O . GLY A 1 87 ? -3.741 -9.060 -15.251 1.00 93.88 87 GLY A O 1
ATOM 679 N N . PRO A 1 88 ? -5.950 -8.580 -15.263 1.00 93.62 88 PRO A N 1
ATOM 680 C CA . PRO A 1 88 ? -5.935 -7.913 -16.557 1.00 93.62 88 PRO A CA 1
ATOM 681 C C . PRO A 1 88 ? -5.156 -6.597 -16.481 1.00 93.62 88 PRO A C 1
ATOM 683 O O . PRO A 1 88 ? -5.337 -5.796 -15.566 1.00 93.62 88 PRO A O 1
ATOM 686 N N . ILE A 1 89 ? -4.306 -6.339 -17.476 1.00 95.19 89 ILE A N 1
ATOM 687 C CA . ILE A 1 89 ? -3.642 -5.039 -17.609 1.00 95.19 89 ILE A CA 1
ATOM 688 C C . ILE A 1 89 ? -4.683 -4.027 -18.085 1.00 95.19 89 ILE A C 1
ATOM 690 O O . ILE A 1 89 ? -5.241 -4.175 -19.172 1.00 95.19 89 ILE A O 1
ATOM 694 N N . SER A 1 90 ? -4.916 -2.970 -17.307 1.00 93.69 90 SER A N 1
ATOM 695 C CA . SER A 1 90 ? -5.749 -1.858 -17.766 1.00 93.69 90 SER A CA 1
ATOM 696 C C . SER A 1 90 ? -5.040 -1.123 -18.904 1.00 93.69 90 SER A C 1
ATOM 698 O O . SER A 1 90 ? -4.003 -0.489 -18.696 1.00 93.69 90 SER A O 1
ATOM 700 N N . ASN A 1 91 ? -5.601 -1.195 -20.115 1.00 91.75 91 ASN A N 1
ATOM 701 C CA . ASN A 1 91 ? -5.036 -0.515 -21.280 1.00 91.75 91 ASN A CA 1
ATOM 702 C C . ASN A 1 91 ? -5.021 1.009 -21.085 1.00 91.75 91 ASN A C 1
ATOM 704 O O . ASN A 1 91 ? -4.014 1.659 -21.353 1.00 91.75 91 ASN A O 1
ATOM 708 N N . VAL A 1 92 ? -6.107 1.565 -20.535 1.00 92.19 92 VAL A N 1
ATOM 709 C CA . VAL A 1 92 ? -6.211 3.000 -20.230 1.00 92.19 92 VAL A CA 1
ATOM 710 C C . VAL A 1 92 ? -5.099 3.423 -19.274 1.00 92.19 92 VAL A C 1
ATOM 712 O O . VAL A 1 92 ? -4.384 4.383 -19.558 1.00 92.19 92 VAL A O 1
ATOM 715 N N . PHE A 1 93 ? -4.896 2.681 -18.179 1.00 92.62 93 PHE A N 1
ATOM 716 C CA . PHE A 1 93 ? -3.809 2.956 -17.239 1.00 92.62 93 PHE A CA 1
ATOM 717 C C . PHE A 1 93 ? -2.445 2.847 -17.927 1.00 92.62 93 PHE A C 1
ATOM 719 O O . PHE A 1 93 ? -1.634 3.764 -17.842 1.00 92.62 93 PHE A O 1
ATOM 726 N N . SER A 1 94 ? -2.196 1.749 -18.644 1.00 92.69 94 SER A N 1
ATOM 727 C CA . SER A 1 94 ? -0.900 1.479 -19.264 1.00 92.69 94 SER A CA 1
ATOM 728 C C . SER A 1 94 ? -0.497 2.553 -20.275 1.00 92.69 94 SER A C 1
ATOM 730 O O . SER A 1 94 ? 0.647 3.004 -20.265 1.00 92.69 94 SER A O 1
ATOM 732 N N . VAL A 1 95 ? -1.428 2.988 -21.127 1.00 91.69 95 VAL A N 1
ATOM 733 C CA . VAL A 1 95 ? -1.164 4.004 -22.153 1.00 91.69 95 VAL A CA 1
ATOM 734 C C . VAL A 1 95 ? -1.001 5.388 -21.528 1.00 91.69 95 VAL A C 1
ATOM 736 O O . VAL A 1 95 ? -0.026 6.077 -21.824 1.00 91.69 95 VAL A O 1
ATOM 739 N N . SER A 1 96 ? -1.911 5.787 -20.632 1.00 90.62 96 SER A N 1
ATOM 740 C CA . SER A 1 96 ? -1.896 7.132 -20.034 1.00 90.62 96 SER A CA 1
ATOM 741 C C . SER A 1 96 ? -0.694 7.375 -19.118 1.00 90.62 96 SER A C 1
ATOM 743 O O . SER A 1 96 ? -0.190 8.497 -19.041 1.00 90.62 96 SER A O 1
ATOM 745 N N . THR A 1 97 ? -0.197 6.336 -18.443 1.00 90.88 97 THR A N 1
ATOM 746 C CA . THR A 1 97 ? 0.874 6.483 -17.449 1.00 90.88 97 THR A CA 1
ATOM 747 C C . THR A 1 97 ? 2.272 6.262 -18.011 1.00 90.88 97 THR A C 1
ATOM 749 O O . THR A 1 97 ? 3.218 6.771 -17.416 1.00 90.88 97 THR A O 1
ATOM 752 N N . LYS A 1 98 ? 2.437 5.596 -19.165 1.00 91.50 98 LYS A N 1
ATOM 753 C CA . LYS A 1 98 ? 3.762 5.314 -19.754 1.00 91.50 98 LYS A CA 1
ATOM 754 C C . LYS A 1 98 ? 4.613 6.570 -19.903 1.00 91.50 98 LYS A C 1
ATOM 756 O O . LYS A 1 98 ? 5.763 6.626 -19.465 1.00 91.50 98 LYS A O 1
ATOM 761 N N . GLU A 1 99 ? 4.028 7.592 -20.519 1.00 89.31 99 GLU A N 1
ATOM 762 C CA . GLU A 1 99 ? 4.719 8.848 -20.785 1.00 89.31 99 GLU A CA 1
ATOM 763 C C . GLU A 1 99 ? 5.051 9.568 -19.485 1.00 89.31 99 GLU A C 1
ATOM 765 O O . GLU A 1 99 ? 6.190 9.987 -19.295 1.00 89.31 99 GLU A O 1
ATOM 770 N N . VAL A 1 100 ? 4.086 9.638 -18.566 1.00 90.12 100 VAL A N 1
ATOM 771 C CA . VAL A 1 100 ? 4.238 10.281 -17.257 1.00 90.12 100 VAL A CA 1
ATOM 772 C C . VAL A 1 100 ? 5.332 9.601 -16.434 1.00 90.12 100 VAL A C 1
ATOM 774 O O . VAL A 1 100 ? 6.234 10.286 -15.959 1.00 90.12 100 VAL A O 1
ATOM 777 N N . ALA A 1 101 ? 5.310 8.272 -16.331 1.00 88.38 101 ALA A N 1
ATOM 778 C CA . ALA A 1 101 ? 6.258 7.481 -15.549 1.00 88.38 101 ALA A CA 1
ATOM 779 C C . ALA A 1 101 ? 7.705 7.618 -16.044 1.00 88.38 101 ALA A C 1
ATOM 781 O O . ALA A 1 101 ? 8.641 7.551 -15.255 1.00 88.38 101 ALA A O 1
ATOM 782 N N . SER A 1 102 ? 7.898 7.847 -17.344 1.00 88.62 102 SER A N 1
ATOM 783 C CA . SER A 1 102 ? 9.228 8.040 -17.932 1.00 88.62 102 SER A CA 1
ATOM 784 C C . SER A 1 102 ? 9.772 9.472 -17.814 1.00 88.62 102 SER A C 1
ATOM 786 O O . SER A 1 102 ? 10.898 9.729 -18.238 1.00 88.62 102 SER A O 1
ATOM 788 N N . ARG A 1 103 ? 9.003 10.430 -17.271 1.00 90.19 103 ARG A N 1
ATOM 789 C CA . ARG A 1 103 ? 9.460 11.825 -17.141 1.00 90.19 103 ARG A CA 1
ATOM 790 C C . ARG A 1 103 ? 10.577 11.925 -16.098 1.00 90.19 103 ARG A C 1
ATOM 792 O O . ARG A 1 103 ? 10.402 11.398 -15.000 1.00 90.19 103 ARG A O 1
ATOM 799 N N . PRO A 1 104 ? 11.659 12.687 -16.347 1.00 83.62 104 PRO A N 1
ATOM 800 C CA . PRO A 1 104 ? 12.768 12.820 -15.397 1.00 83.62 104 PRO A CA 1
ATOM 801 C C . PRO A 1 104 ? 12.347 13.245 -13.982 1.00 83.62 104 PRO A C 1
ATOM 803 O O . PRO A 1 104 ? 12.913 12.766 -13.001 1.00 83.62 104 PRO A O 1
ATOM 806 N N . SER A 1 105 ? 11.327 14.102 -13.856 1.00 86.06 105 SER A N 1
ATOM 807 C CA . SER A 1 105 ? 10.786 14.504 -12.551 1.00 86.06 105 SER A CA 1
ATOM 808 C C . SER A 1 105 ? 10.115 13.348 -11.804 1.00 86.06 105 SER A C 1
ATOM 810 O O . SER A 1 105 ? 10.328 13.212 -10.604 1.00 86.06 105 SER A O 1
ATOM 812 N N . GLN A 1 106 ? 9.367 12.487 -12.500 1.00 89.00 106 GLN A N 1
ATOM 813 C CA . GLN A 1 106 ? 8.733 11.306 -11.907 1.00 89.00 106 GLN A CA 1
ATOM 814 C C . GLN A 1 106 ? 9.764 10.236 -11.559 1.00 89.00 106 GLN A C 1
ATOM 816 O O . GLN A 1 106 ? 9.716 9.675 -10.472 1.00 89.00 106 GLN A O 1
ATOM 821 N N . LEU A 1 107 ? 10.761 10.026 -12.421 1.00 84.75 107 LEU A N 1
ATOM 822 C CA . LEU A 1 107 ? 11.882 9.134 -12.124 1.00 84.75 107 LEU A CA 1
ATOM 823 C C . LEU A 1 107 ? 12.631 9.585 -10.868 1.00 84.75 107 LEU A C 1
ATOM 825 O O . LEU A 1 107 ? 12.947 8.762 -10.015 1.00 84.75 107 LEU A O 1
ATOM 829 N N . ARG A 1 108 ? 12.854 10.897 -10.706 1.00 83.38 108 ARG A N 1
ATOM 830 C CA . ARG A 1 108 ? 13.414 11.448 -9.467 1.00 83.38 108 ARG A CA 1
ATOM 831 C C . ARG A 1 108 ? 12.517 11.144 -8.265 1.00 83.38 108 ARG A C 1
ATOM 833 O O . ARG A 1 108 ? 13.048 10.735 -7.238 1.00 83.38 108 ARG A O 1
ATOM 840 N N . SER A 1 109 ? 11.201 11.335 -8.375 1.00 85.31 109 SER A N 1
ATOM 841 C CA . SER A 1 109 ? 10.261 11.015 -7.291 1.00 85.31 109 SER A CA 1
ATOM 842 C C . SER A 1 109 ? 10.328 9.542 -6.893 1.00 85.31 109 SER A C 1
ATOM 844 O O . SER A 1 109 ? 10.484 9.261 -5.711 1.00 85.31 109 SER A O 1
ATOM 846 N N . VAL A 1 110 ? 10.328 8.621 -7.862 1.00 83.50 110 VAL A N 1
ATOM 847 C CA . VAL A 1 110 ? 10.470 7.173 -7.622 1.00 83.50 110 VAL A CA 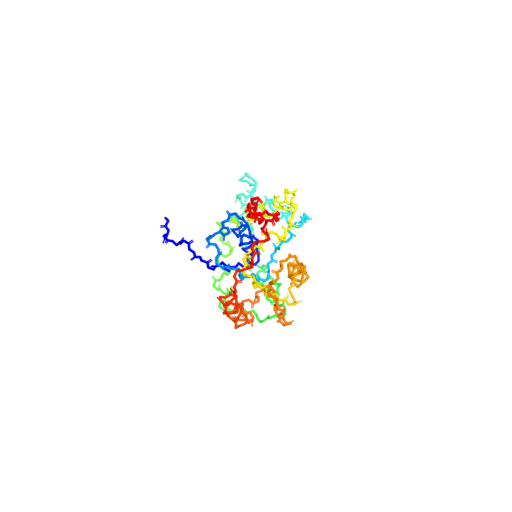1
ATOM 848 C C . VAL A 1 110 ? 11.782 6.856 -6.903 1.00 83.50 110 VAL A C 1
ATOM 850 O O . VAL A 1 110 ? 11.803 6.064 -5.965 1.00 83.50 110 VAL A O 1
ATOM 853 N N . CYS A 1 111 ? 12.883 7.497 -7.297 1.00 79.81 111 CYS A N 1
ATOM 854 C CA . CYS A 1 111 ? 14.175 7.299 -6.642 1.00 79.81 111 CYS A CA 1
ATOM 855 C C . CYS A 1 111 ? 14.165 7.796 -5.183 1.00 79.81 111 CYS A C 1
ATOM 857 O O . CYS A 1 111 ? 14.715 7.138 -4.302 1.00 79.81 111 CYS A O 1
ATOM 859 N N . VAL A 1 112 ? 13.522 8.939 -4.912 1.00 84.00 112 VAL A N 1
ATOM 860 C CA . VAL A 1 112 ? 13.356 9.474 -3.548 1.00 84.00 112 VAL A CA 1
ATOM 861 C C . VAL A 1 112 ? 12.459 8.566 -2.705 1.00 84.00 112 VAL A C 1
ATOM 863 O O . VAL A 1 112 ? 12.812 8.254 -1.573 1.00 84.00 112 VAL A O 1
ATOM 866 N N . GLU A 1 113 ? 11.338 8.104 -3.254 1.00 84.31 113 GLU A N 1
ATOM 867 C CA . GLU A 1 113 ? 10.444 7.124 -2.626 1.00 84.31 113 GLU A CA 1
ATOM 868 C C . GLU A 1 113 ? 11.195 5.841 -2.256 1.00 84.31 113 GLU A C 1
ATOM 870 O O . GLU A 1 113 ? 11.167 5.419 -1.104 1.00 84.31 113 GLU A O 1
ATOM 875 N N . THR A 1 114 ? 11.975 5.297 -3.188 1.00 83.12 114 THR A N 1
ATOM 876 C CA . THR A 1 114 ? 12.823 4.118 -2.963 1.00 83.12 114 THR A CA 1
ATOM 877 C C . THR A 1 114 ? 13.804 4.346 -1.805 1.00 83.12 114 THR A C 1
ATOM 879 O O . THR A 1 114 ? 13.970 3.480 -0.944 1.00 83.12 114 THR A O 1
ATOM 882 N N . ALA A 1 115 ? 14.431 5.525 -1.737 1.00 82.88 115 ALA A N 1
ATOM 883 C CA . ALA A 1 115 ? 15.348 5.871 -0.652 1.00 82.88 115 ALA A CA 1
ATOM 884 C C . ALA A 1 115 ? 14.634 5.981 0.704 1.00 82.88 115 ALA A C 1
ATOM 886 O O . ALA A 1 115 ? 15.157 5.515 1.716 1.00 82.88 115 ALA A O 1
ATOM 887 N N . LEU A 1 116 ? 13.422 6.541 0.729 1.00 85.56 116 LEU A N 1
ATOM 888 C CA . LEU A 1 116 ? 12.594 6.608 1.934 1.00 85.56 116 LEU A CA 1
ATOM 889 C C . LEU A 1 116 ? 12.136 5.218 2.389 1.00 85.56 116 LEU A C 1
ATOM 891 O O . LEU A 1 116 ? 12.175 4.937 3.584 1.00 85.56 116 LEU A O 1
ATOM 895 N N . MET A 1 117 ? 11.769 4.330 1.461 1.00 85.25 117 MET A N 1
ATOM 896 C CA . MET A 1 117 ? 11.447 2.932 1.763 1.00 85.25 117 MET A CA 1
ATOM 897 C C . MET A 1 117 ? 12.649 2.196 2.366 1.00 85.25 117 MET A C 1
ATOM 899 O O . MET A 1 117 ? 12.487 1.456 3.336 1.00 85.25 117 MET A O 1
ATOM 903 N N . LEU A 1 118 ? 13.858 2.420 1.837 1.00 83.44 118 LEU A N 1
ATOM 904 C CA . LEU A 1 118 ? 15.085 1.842 2.389 1.00 83.44 118 LEU A CA 1
ATOM 905 C C . LEU A 1 118 ? 15.372 2.383 3.795 1.00 83.44 118 LEU A C 1
ATOM 907 O O . LEU A 1 118 ? 15.661 1.607 4.702 1.00 83.44 118 LEU A O 1
ATOM 911 N N . GLY A 1 119 ? 15.245 3.696 3.995 1.00 84.06 119 GLY A N 1
ATOM 912 C CA . GLY A 1 119 ? 15.367 4.308 5.317 1.00 84.06 119 GLY A CA 1
ATOM 913 C C . GLY A 1 119 ? 14.361 3.719 6.309 1.00 84.06 119 GLY A C 1
ATOM 914 O O . GLY A 1 119 ? 14.742 3.310 7.403 1.00 84.06 119 GLY A O 1
ATOM 915 N N . ALA A 1 120 ? 13.094 3.582 5.913 1.00 84.81 120 ALA A N 1
ATOM 916 C CA . ALA A 1 120 ? 12.079 2.938 6.739 1.00 84.81 120 ALA A CA 1
ATOM 917 C C . ALA A 1 120 ? 12.469 1.492 7.087 1.00 84.81 120 ALA A C 1
ATOM 919 O O . ALA A 1 120 ? 12.393 1.104 8.249 1.00 84.81 120 ALA A O 1
ATOM 920 N N . ALA A 1 121 ? 12.962 0.715 6.123 1.00 84.56 121 ALA A N 1
ATOM 921 C CA . ALA A 1 121 ? 13.390 -0.664 6.354 1.00 84.56 121 ALA A CA 1
ATOM 922 C C . ALA A 1 121 ? 14.580 -0.803 7.315 1.00 84.56 121 ALA A C 1
ATOM 924 O O . ALA A 1 121 ? 14.680 -1.797 8.029 1.00 84.56 121 ALA A O 1
ATOM 925 N N . LEU A 1 122 ? 15.489 0.173 7.330 1.00 83.94 122 LEU A N 1
ATOM 926 C CA . LEU A 1 122 ? 16.672 0.152 8.192 1.00 83.94 122 LEU A CA 1
ATOM 927 C C . LEU A 1 122 ? 16.389 0.676 9.604 1.00 83.94 122 LEU A C 1
ATOM 929 O O . LEU A 1 122 ? 17.004 0.210 10.561 1.00 83.94 122 LEU A O 1
ATOM 933 N N . PHE A 1 123 ? 15.475 1.640 9.740 1.00 83.00 123 PHE A N 1
ATOM 934 C CA . PHE A 1 123 ? 15.290 2.390 10.987 1.00 83.00 123 PHE A CA 1
ATOM 935 C C . PHE A 1 123 ? 13.946 2.156 11.679 1.00 83.00 123 PHE A C 1
ATOM 937 O O . PHE A 1 123 ? 13.743 2.653 12.786 1.00 83.00 123 PHE A O 1
ATOM 944 N N . THR A 1 124 ? 13.025 1.403 11.074 1.00 79.62 124 THR A N 1
ATOM 945 C CA . THR A 1 124 ? 11.727 1.090 11.688 1.00 79.62 124 THR A CA 1
ATOM 946 C C . THR A 1 124 ? 11.604 -0.398 11.995 1.00 79.62 124 THR A C 1
ATOM 948 O O . THR A 1 124 ? 12.073 -1.255 11.251 1.00 79.62 124 THR A O 1
ATOM 951 N N . LYS A 1 125 ? 10.956 -0.714 13.120 1.00 81.44 125 LYS A N 1
ATOM 952 C CA . LYS A 1 125 ? 10.503 -2.068 13.459 1.00 81.44 125 LYS A CA 1
ATOM 953 C C . LYS A 1 125 ? 8.973 -2.068 13.426 1.00 81.44 125 LYS A C 1
ATOM 955 O O . LYS A 1 125 ? 8.359 -1.754 14.446 1.00 81.44 125 LYS A O 1
ATOM 960 N N . PRO A 1 126 ? 8.359 -2.318 12.260 1.00 81.44 126 PRO A N 1
ATOM 961 C CA . PRO A 1 126 ? 6.911 -2.225 12.101 1.00 81.44 126 PRO A CA 1
ATOM 962 C C . PRO A 1 126 ? 6.178 -3.258 12.970 1.00 81.44 126 PRO A C 1
ATOM 964 O O . PRO A 1 126 ? 6.439 -4.460 12.887 1.00 81.44 126 PRO A O 1
ATOM 967 N N . CYS A 1 127 ? 5.267 -2.755 13.802 1.00 89.00 127 CYS A N 1
ATOM 968 C CA . CYS A 1 127 ? 4.290 -3.489 14.601 1.00 89.00 127 CYS A CA 1
ATOM 969 C C . CYS A 1 127 ? 3.036 -2.614 14.655 1.00 89.00 127 CYS A C 1
ATOM 971 O O . CYS A 1 127 ? 3.154 -1.435 14.994 1.00 89.00 127 CYS A O 1
ATOM 973 N N . TYR A 1 128 ? 1.877 -3.179 14.314 1.00 94.31 128 TYR A N 1
ATOM 974 C CA . TYR A 1 128 ? 0.637 -2.414 14.127 1.00 94.31 128 TYR A CA 1
ATOM 975 C C . TYR A 1 128 ? -0.466 -2.753 15.136 1.00 94.31 128 TYR A C 1
ATOM 977 O O . TYR A 1 128 ? -1.627 -2.419 14.926 1.00 94.31 128 TYR A O 1
ATOM 985 N N . ARG A 1 129 ? -0.108 -3.389 16.258 1.00 94.56 129 ARG A N 1
ATOM 986 C CA . ARG A 1 129 ? -1.052 -3.726 17.341 1.00 94.56 129 ARG A CA 1
ATOM 987 C C . ARG A 1 129 ? -1.666 -2.505 18.030 1.00 94.56 129 ARG A C 1
ATOM 989 O O . ARG A 1 129 ? -2.664 -2.635 18.723 1.00 94.56 129 ARG A O 1
ATOM 996 N N . ASP A 1 130 ? -1.050 -1.340 17.865 1.00 92.25 130 ASP A N 1
ATOM 997 C CA . ASP A 1 130 ? -1.496 -0.053 18.398 1.00 92.25 130 ASP A CA 1
ATOM 998 C C . ASP A 1 130 ? -2.522 0.660 17.497 1.00 92.25 130 ASP A C 1
ATOM 1000 O O . ASP A 1 130 ? -3.022 1.722 17.865 1.00 92.25 130 ASP A O 1
ATOM 1004 N N . ILE A 1 131 ? -2.846 0.103 16.324 1.00 94.88 131 ILE A N 1
ATOM 1005 C CA . ILE A 1 131 ? -3.871 0.653 15.434 1.00 94.88 131 ILE A CA 1
ATOM 1006 C C . ILE A 1 131 ? -5.260 0.404 16.031 1.00 94.88 131 ILE A C 1
ATOM 1008 O O . ILE A 1 131 ? -5.744 -0.722 16.080 1.00 94.88 131 ILE A O 1
ATOM 1012 N N . ASP A 1 132 ? -5.926 1.489 16.422 1.00 92.94 132 ASP A N 1
ATOM 1013 C CA . ASP A 1 132 ? -7.229 1.500 17.096 1.00 92.94 132 ASP A CA 1
ATOM 1014 C C . ASP A 1 132 ? -8.348 2.091 16.216 1.00 92.94 132 ASP A C 1
ATOM 1016 O O . ASP A 1 132 ? -9.323 2.657 16.716 1.00 92.94 132 ASP A O 1
ATOM 1020 N N . VAL A 1 133 ? -8.200 2.016 14.890 1.00 95.81 133 VAL A N 1
ATOM 1021 C CA . VAL A 1 133 ? -9.201 2.486 13.919 1.00 95.81 133 VAL A CA 1
ATOM 1022 C C . VAL A 1 133 ? -9.759 1.324 13.099 1.00 95.81 133 VAL A C 1
ATOM 1024 O O . VAL A 1 133 ? -9.018 0.379 12.810 1.00 95.81 133 VAL A O 1
ATOM 1027 N N . PRO A 1 134 ? -11.034 1.392 12.667 1.00 97.69 134 PRO A N 1
ATOM 1028 C CA . PRO A 1 134 ? -11.589 0.439 11.713 1.00 97.69 134 PRO A CA 1
ATOM 1029 C C . PRO A 1 134 ? -10.668 0.265 10.510 1.00 97.69 134 PRO A C 1
ATOM 1031 O O . PRO A 1 134 ? -10.279 1.251 9.885 1.00 97.69 134 PRO A O 1
ATOM 1034 N N . THR A 1 135 ? -10.292 -0.972 10.201 1.00 98.56 135 THR A N 1
ATOM 1035 C CA . THR A 1 135 ? -9.275 -1.252 9.183 1.00 98.56 135 THR A CA 1
ATOM 1036 C C . THR A 1 135 ? -9.725 -2.384 8.275 1.00 98.56 135 THR A C 1
ATOM 1038 O O . THR A 1 135 ? -10.022 -3.481 8.738 1.00 98.56 135 THR A O 1
ATOM 1041 N N . GLY A 1 136 ? -9.743 -2.117 6.974 1.00 98.69 136 GLY A N 1
ATOM 1042 C CA . GLY A 1 136 ? -9.980 -3.089 5.918 1.00 98.69 136 GLY A CA 1
ATOM 1043 C C . GLY A 1 136 ? -8.727 -3.297 5.078 1.00 98.69 136 GLY A C 1
ATOM 1044 O O . GLY A 1 136 ? -8.039 -2.339 4.726 1.00 98.69 136 GLY A O 1
ATOM 1045 N N . ILE A 1 137 ? -8.430 -4.548 4.747 1.00 98.81 137 ILE A N 1
ATOM 1046 C CA . ILE A 1 137 ? -7.222 -4.961 4.036 1.00 98.81 137 ILE A CA 1
ATOM 1047 C C . ILE A 1 137 ? -7.644 -5.733 2.787 1.00 98.81 137 ILE A C 1
ATOM 1049 O O . ILE A 1 137 ? -8.389 -6.704 2.863 1.00 98.81 137 ILE A O 1
ATOM 1053 N N . VAL A 1 138 ? -7.163 -5.312 1.625 1.00 98.69 138 VAL A N 1
ATOM 1054 C CA . VAL A 1 138 ? -7.415 -5.958 0.336 1.00 98.69 138 VAL A CA 1
ATOM 1055 C C . VAL A 1 138 ? -6.074 -6.283 -0.299 1.00 98.69 138 VAL A C 1
ATOM 1057 O O . VAL A 1 138 ? -5.219 -5.407 -0.387 1.00 98.69 138 VAL A O 1
ATOM 1060 N N . ALA A 1 139 ? -5.861 -7.504 -0.781 1.00 98.44 139 ALA A N 1
ATOM 1061 C CA . ALA A 1 139 ? -4.610 -7.853 -1.459 1.00 98.44 139 ALA A CA 1
ATOM 1062 C C . ALA A 1 139 ? -4.833 -8.777 -2.655 1.00 98.44 139 ALA A C 1
ATOM 1064 O O . ALA A 1 139 ? -5.710 -9.638 -2.645 1.00 98.44 139 ALA A O 1
ATOM 1065 N N . GLY A 1 140 ? -4.012 -8.616 -3.694 1.00 97.81 140 GLY A N 1
ATOM 1066 C CA . GLY A 1 140 ? -3.968 -9.563 -4.804 1.00 97.81 140 GLY A CA 1
ATOM 1067 C C . GLY A 1 140 ? -3.184 -10.819 -4.431 1.00 97.81 140 GLY A C 1
ATOM 1068 O O . GLY A 1 140 ? -2.034 -10.727 -4.009 1.00 97.81 140 GLY A O 1
ATOM 1069 N N . ALA A 1 141 ? -3.782 -11.998 -4.611 1.00 97.12 141 ALA A N 1
ATOM 1070 C CA . ALA A 1 141 ? -3.141 -13.271 -4.276 1.00 97.12 141 ALA A CA 1
ATOM 1071 C C . ALA A 1 141 ? -1.931 -13.598 -5.164 1.00 97.12 141 ALA A C 1
ATOM 1073 O O . ALA A 1 141 ? -1.067 -14.373 -4.767 1.00 97.12 141 ALA A O 1
ATOM 1074 N N . GLY A 1 142 ? -1.890 -13.042 -6.376 1.00 95.88 142 GLY A N 1
ATOM 1075 C CA . GLY A 1 142 ? -0.838 -13.272 -7.357 1.00 95.88 142 GLY A CA 1
ATOM 1076 C C . GLY A 1 142 ? 0.093 -12.079 -7.542 1.00 95.88 142 GLY A C 1
ATOM 1077 O O . GLY A 1 142 ? 0.654 -11.936 -8.629 1.00 95.88 142 GLY A O 1
ATOM 1078 N N . ASP A 1 143 ? 0.219 -11.203 -6.541 1.00 97.00 143 ASP A N 1
ATOM 1079 C CA . ASP A 1 143 ? 1.183 -10.102 -6.568 1.00 97.00 143 ASP A CA 1
ATOM 1080 C C . ASP A 1 143 ? 2.610 -10.627 -6.817 1.00 97.00 143 ASP A C 1
ATOM 1082 O O . ASP A 1 143 ? 3.058 -11.603 -6.218 1.00 97.00 143 ASP A O 1
ATOM 1086 N N . ARG A 1 144 ? 3.313 -9.999 -7.764 1.00 94.31 144 ARG A N 1
ATOM 1087 C CA . ARG A 1 144 ? 4.662 -10.391 -8.204 1.00 94.31 144 ARG A CA 1
ATOM 1088 C C . ARG A 1 144 ? 5.735 -9.375 -7.813 1.00 94.31 144 ARG A C 1
ATOM 1090 O O . ARG A 1 144 ? 6.889 -9.531 -8.220 1.00 94.31 144 ARG A O 1
ATOM 1097 N N . LEU A 1 145 ? 5.375 -8.302 -7.108 1.00 90.56 145 LEU A N 1
ATOM 1098 C CA . LEU A 1 145 ? 6.339 -7.354 -6.544 1.00 90.56 145 LEU A CA 1
ATOM 1099 C C . LEU A 1 145 ? 6.852 -7.848 -5.191 1.00 90.56 145 LEU A C 1
ATOM 1101 O O . LEU A 1 145 ? 8.048 -7.772 -4.912 1.00 90.56 145 LEU A O 1
ATOM 1105 N N . PHE A 1 146 ? 5.947 -8.372 -4.373 1.00 90.56 146 PHE A N 1
ATOM 1106 C CA . PHE A 1 146 ? 6.216 -9.027 -3.100 1.00 90.56 146 PHE A CA 1
ATOM 1107 C C . PHE A 1 146 ? 5.006 -9.885 -2.715 1.00 90.56 146 PHE A C 1
ATOM 1109 O O . PHE A 1 146 ? 3.978 -9.856 -3.390 1.00 90.56 146 PHE A O 1
ATOM 1116 N N . ASP A 1 147 ? 5.127 -10.648 -1.631 1.00 94.00 147 ASP A N 1
ATOM 1117 C CA . ASP A 1 147 ? 4.051 -11.502 -1.127 1.00 94.00 147 ASP A CA 1
ATOM 1118 C C . ASP A 1 147 ? 2.994 -10.673 -0.371 1.00 94.00 147 ASP A C 1
ATOM 1120 O O . ASP A 1 147 ? 2.914 -10.682 0.859 1.00 94.00 147 ASP A O 1
ATOM 1124 N N . ALA A 1 148 ? 2.205 -9.901 -1.125 1.00 95.38 148 ALA A N 1
ATOM 1125 C CA . ALA A 1 148 ? 1.184 -9.007 -0.579 1.00 95.38 148 ALA A CA 1
ATOM 1126 C C . ALA A 1 148 ? 0.092 -9.760 0.189 1.00 95.38 148 ALA A C 1
ATOM 1128 O O . ALA A 1 148 ? -0.450 -9.235 1.159 1.00 95.38 148 ALA A O 1
ATOM 1129 N N . ARG A 1 149 ? -0.209 -11.004 -0.210 1.00 97.06 149 ARG A N 1
ATOM 1130 C CA . ARG A 1 149 ? -1.128 -11.879 0.522 1.00 97.06 149 ARG A CA 1
ATOM 1131 C C . ARG A 1 149 ? -0.600 -12.152 1.926 1.00 97.06 149 ARG A C 1
ATOM 1133 O O . ARG A 1 149 ? -1.313 -11.912 2.894 1.00 97.06 149 ARG A O 1
ATOM 1140 N N . ARG A 1 150 ? 0.644 -12.616 2.040 1.00 96.75 150 ARG A N 1
ATOM 1141 C CA . ARG A 1 150 ? 1.250 -12.918 3.339 1.00 96.75 150 ARG A CA 1
ATOM 1142 C C . ARG A 1 150 ? 1.396 -11.675 4.209 1.00 96.75 150 ARG A C 1
ATOM 1144 O O . ARG A 1 150 ? 1.179 -11.749 5.416 1.00 96.75 150 ARG A O 1
ATOM 1151 N N . GLU A 1 151 ? 1.763 -10.536 3.622 1.00 96.06 151 GLU A N 1
ATOM 1152 C CA . GLU A 1 151 ? 1.830 -9.270 4.358 1.00 96.06 151 GLU A CA 1
ATOM 1153 C C . GLU A 1 151 ? 0.448 -8.827 4.863 1.00 96.06 151 GLU A C 1
ATOM 1155 O O . GLU A 1 151 ? 0.335 -8.406 6.013 1.00 96.06 151 GLU A O 1
ATOM 1160 N N . ALA A 1 152 ? -0.607 -8.983 4.058 1.00 98.06 152 ALA A N 1
ATOM 1161 C CA . ALA A 1 152 ? -1.982 -8.703 4.463 1.00 98.06 152 ALA A CA 1
ATOM 1162 C C . ALA A 1 152 ? -2.472 -9.640 5.577 1.00 98.06 152 ALA A C 1
ATOM 1164 O O . ALA A 1 152 ? -3.037 -9.168 6.560 1.00 98.06 152 ALA A O 1
ATOM 1165 N N . GLU A 1 153 ? -2.223 -10.947 5.458 1.00 98.25 153 GLU A N 1
ATOM 1166 C CA . GLU A 1 153 ? -2.571 -11.942 6.483 1.00 98.25 153 GLU A CA 1
ATOM 1167 C C . GLU A 1 153 ? -1.850 -11.649 7.808 1.00 98.25 153 GLU A C 1
ATOM 1169 O O . GLU A 1 153 ? -2.465 -11.678 8.875 1.00 98.25 153 GLU A O 1
ATOM 1174 N N . ARG A 1 154 ? -0.562 -11.286 7.747 1.00 97.38 154 ARG A N 1
ATOM 1175 C CA . ARG A 1 154 ? 0.197 -10.858 8.926 1.00 97.38 154 ARG A CA 1
ATOM 1176 C C . ARG A 1 154 ? -0.389 -9.592 9.550 1.00 97.38 154 ARG A C 1
ATOM 1178 O O . ARG A 1 154 ? -0.558 -9.549 10.765 1.00 97.38 154 ARG A O 1
ATOM 1185 N N . LEU A 1 155 ? -0.687 -8.576 8.741 1.00 97.88 155 LEU A N 1
ATOM 1186 C CA . LEU A 1 155 ? -1.244 -7.320 9.237 1.00 97.88 155 LEU A CA 1
ATOM 1187 C C . LEU A 1 155 ? -2.611 -7.535 9.891 1.00 97.88 155 LEU A C 1
ATOM 1189 O O . LEU A 1 155 ? -2.870 -6.987 10.958 1.00 97.88 155 LEU A O 1
ATOM 1193 N N . HIS A 1 156 ? -3.455 -8.370 9.288 1.00 98.25 156 HIS A N 1
ATOM 1194 C CA . HIS A 1 156 ? -4.754 -8.738 9.841 1.00 98.25 156 HIS A CA 1
ATOM 1195 C C . HIS A 1 156 ? -4.627 -9.409 11.216 1.00 98.25 156 HIS A C 1
ATOM 1197 O O . HIS A 1 156 ? -5.403 -9.113 12.120 1.00 98.25 156 HIS A O 1
ATOM 1203 N N . ALA A 1 157 ? -3.609 -10.254 11.400 1.00 97.31 157 ALA A N 1
ATOM 1204 C CA . ALA A 1 157 ? -3.310 -10.862 12.694 1.00 97.31 157 ALA A CA 1
ATOM 1205 C C .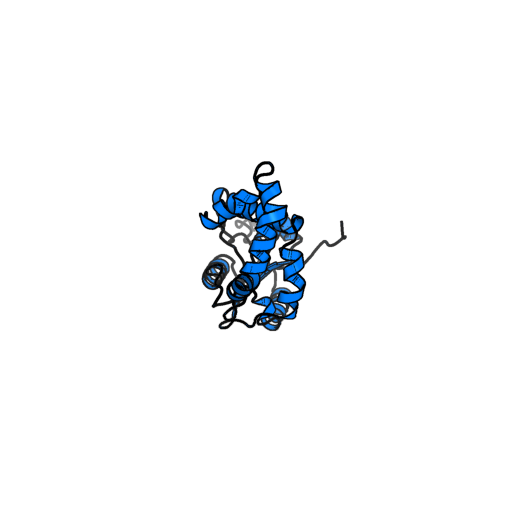 ALA A 1 157 ? -2.749 -9.866 13.733 1.00 97.31 157 ALA A C 1
ATOM 1207 O O . ALA A 1 157 ? -2.828 -10.129 14.932 1.00 97.31 157 ALA A O 1
ATOM 1208 N N . GLU A 1 158 ? -2.155 -8.746 13.304 1.00 96.44 158 GLU A N 1
ATOM 1209 C CA . GLU A 1 158 ? -1.645 -7.698 14.199 1.00 96.44 158 GLU A CA 1
ATOM 1210 C C . GLU A 1 158 ? -2.722 -6.665 14.575 1.00 96.44 158 GLU A C 1
ATOM 1212 O O . GLU A 1 158 ? -2.737 -6.213 15.718 1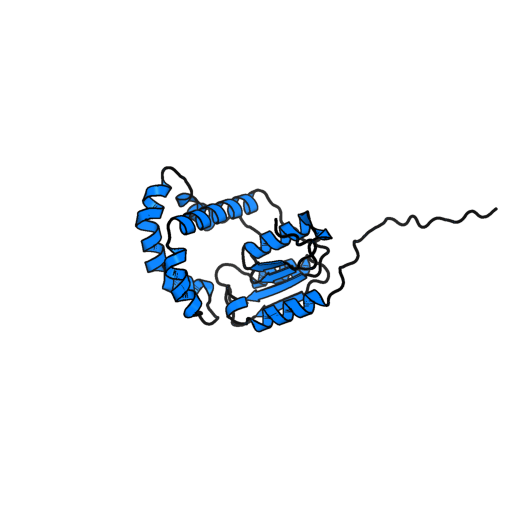.00 96.44 158 GLU A O 1
ATOM 1217 N N . ILE A 1 159 ? -3.622 -6.299 13.654 1.00 96.75 159 ILE A N 1
ATOM 1218 C CA . ILE A 1 159 ? -4.675 -5.299 13.888 1.00 96.75 159 ILE A CA 1
ATOM 1219 C C . ILE A 1 159 ? -5.972 -5.993 14.311 1.00 96.75 159 ILE A C 1
ATOM 1221 O O . ILE A 1 159 ? -6.730 -6.504 13.478 1.00 96.75 159 ILE A O 1
ATOM 1225 N N . SER A 1 160 ? -6.255 -5.953 15.611 1.00 93.62 160 SER A N 1
ATOM 1226 C CA . SER A 1 160 ? -7.478 -6.498 16.202 1.00 93.62 160 SER A CA 1
ATOM 1227 C C . SER A 1 160 ? -8.740 -5.935 15.543 1.00 93.62 160 SER A C 1
ATOM 1229 O O . SER A 1 160 ? -8.909 -4.725 15.406 1.00 93.62 160 SER A O 1
ATOM 1231 N N . GLY A 1 161 ? -9.650 -6.826 15.144 1.00 93.69 161 GLY A N 1
ATOM 1232 C CA . GLY A 1 161 ? -10.931 -6.447 14.539 1.00 93.69 161 GLY A CA 1
ATOM 1233 C C . GLY A 1 161 ? -10.837 -5.923 13.103 1.00 93.69 161 GLY A C 1
ATOM 1234 O O . GLY A 1 161 ? -11.838 -5.436 12.583 1.00 93.69 161 GLY A O 1
ATOM 1235 N N . SER A 1 162 ? -9.674 -6.011 12.451 1.00 98.06 162 SER A N 1
ATOM 1236 C CA . SER A 1 162 ? -9.552 -5.686 11.027 1.00 98.06 162 SER A CA 1
ATOM 1237 C C . SER A 1 162 ? -10.313 -6.679 10.139 1.00 98.06 162 SER A C 1
ATOM 1239 O O . SER A 1 162 ? -10.615 -7.800 10.541 1.00 98.06 162 SER A O 1
ATOM 1241 N N . LEU A 1 163 ? -10.618 -6.274 8.908 1.00 98.56 163 LEU A N 1
ATOM 1242 C CA . LEU A 1 163 ? -11.190 -7.128 7.867 1.00 98.56 163 LEU A CA 1
ATOM 1243 C C . LEU A 1 163 ? -10.146 -7.402 6.785 1.00 98.56 163 LEU A C 1
ATOM 1245 O O . LEU A 1 163 ? -9.346 -6.524 6.469 1.00 98.56 163 LEU A O 1
ATOM 1249 N N . ILE A 1 164 ? -10.189 -8.587 6.173 1.00 98.56 164 ILE A N 1
ATOM 1250 C CA . ILE A 1 164 ? -9.290 -8.966 5.077 1.00 98.56 164 ILE A CA 1
ATOM 1251 C C . ILE A 1 164 ? -10.059 -9.582 3.900 1.00 98.56 164 ILE A C 1
ATOM 1253 O O . ILE A 1 164 ? -10.956 -10.400 4.089 1.00 98.56 164 ILE A O 1
ATOM 1257 N N . GLU A 1 165 ? -9.698 -9.196 2.675 1.00 98.50 165 GLU A N 1
ATOM 1258 C CA . GLU A 1 165 ? -10.202 -9.770 1.422 1.00 98.50 165 GLU A CA 1
ATOM 1259 C C . GLU A 1 165 ? -9.025 -10.030 0.462 1.00 98.50 165 GLU A C 1
ATOM 1261 O O . GLU A 1 165 ? -8.351 -9.108 -0.002 1.00 98.50 165 GLU A O 1
ATOM 1266 N N . ILE A 1 166 ? -8.751 -11.306 0.174 1.00 98.38 166 ILE A N 1
ATOM 1267 C CA . ILE A 1 166 ? -7.697 -11.728 -0.760 1.00 98.38 166 ILE A CA 1
ATOM 1268 C C . ILE A 1 166 ? -8.322 -12.039 -2.120 1.00 98.38 166 ILE A C 1
ATOM 1270 O O . ILE A 1 166 ? -9.219 -12.871 -2.214 1.00 98.38 166 ILE A O 1
ATOM 1274 N N . ILE A 1 167 ? -7.816 -11.412 -3.183 1.00 97.81 167 ILE A N 1
ATOM 1275 C CA . ILE A 1 167 ? -8.363 -11.504 -4.542 1.00 97.81 167 ILE A CA 1
ATOM 1276 C C . ILE A 1 167 ? -7.561 -12.537 -5.355 1.00 97.81 167 ILE A C 1
ATOM 1278 O O . ILE A 1 167 ? -6.424 -12.242 -5.743 1.00 97.81 167 ILE A O 1
ATOM 1282 N N . PRO A 1 168 ? -8.114 -13.732 -5.660 1.00 94.56 168 PRO A N 1
ATOM 1283 C CA . PRO A 1 168 ? -7.343 -14.863 -6.194 1.00 94.56 168 PRO A CA 1
ATOM 1284 C C . PRO A 1 168 ? -6.639 -14.597 -7.532 1.00 94.56 168 PRO A C 1
ATOM 1286 O O . PRO A 1 168 ? -5.501 -15.011 -7.732 1.00 94.56 168 PRO A O 1
ATOM 1289 N N . ASN A 1 169 ? -7.289 -13.866 -8.441 1.00 94.19 169 ASN A N 1
ATOM 1290 C CA . ASN A 1 169 ? -6.792 -13.610 -9.799 1.00 94.19 169 ASN A CA 1
ATOM 1291 C C . ASN A 1 169 ? -6.271 -12.180 -9.987 1.00 94.19 169 ASN A C 1
ATOM 1293 O O . ASN A 1 169 ? -6.324 -11.635 -11.087 1.00 94.19 169 ASN A O 1
ATOM 1297 N N . SER A 1 170 ? -5.759 -11.564 -8.921 1.00 96.88 170 SER A N 1
ATOM 1298 C CA . SER A 1 170 ? -5.211 -10.210 -8.968 1.00 96.88 170 SER A CA 1
ATOM 1299 C C . SER A 1 170 ? -3.718 -10.178 -8.668 1.00 96.88 170 SER A C 1
ATOM 1301 O O . SER A 1 170 ? -3.241 -10.879 -7.777 1.00 96.88 170 SER A O 1
ATOM 1303 N N . GLY A 1 171 ? -2.999 -9.316 -9.392 1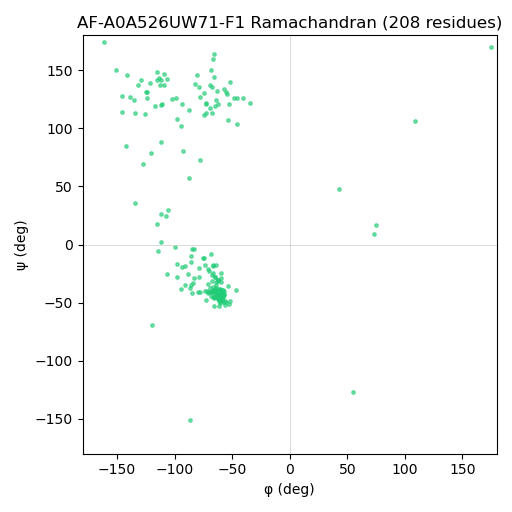.00 96.50 171 GLY A N 1
ATOM 1304 C CA . GLY A 1 171 ? -1.644 -8.890 -9.042 1.00 96.50 171 GLY A CA 1
ATOM 1305 C C . GLY A 1 171 ? -1.643 -7.693 -8.085 1.00 96.50 171 GLY A C 1
ATOM 1306 O O . GLY A 1 171 ? -2.600 -7.474 -7.337 1.00 96.50 171 GLY A O 1
ATOM 1307 N N . HIS A 1 172 ? -0.593 -6.874 -8.165 1.00 97.75 172 HIS A N 1
ATOM 1308 C CA . HIS A 1 172 ? -0.384 -5.712 -7.295 1.00 97.75 172 HIS A CA 1
ATOM 1309 C C . HIS A 1 172 ? -1.482 -4.645 -7.424 1.00 97.75 172 HIS A C 1
ATOM 1311 O O . HIS A 1 172 ? -1.841 -3.978 -6.453 1.00 97.75 172 HIS A O 1
ATOM 1317 N N . MET A 1 173 ? -2.070 -4.505 -8.614 1.00 97.12 173 MET A N 1
ATOM 1318 C CA . MET A 1 173 ? -3.134 -3.535 -8.905 1.00 97.12 173 MET A CA 1
ATOM 1319 C C . MET A 1 173 ? -4.524 -4.106 -8.596 1.00 97.12 173 MET A C 1
ATOM 1321 O O . MET A 1 173 ? -5.394 -4.175 -9.467 1.00 97.12 173 MET A O 1
ATOM 1325 N N . ALA A 1 174 ? -4.740 -4.526 -7.347 1.00 96.06 174 ALA A N 1
ATOM 1326 C CA . ALA A 1 174 ? -6.003 -5.120 -6.895 1.00 96.06 174 ALA A CA 1
ATOM 1327 C C . ALA A 1 174 ? -7.212 -4.201 -7.101 1.00 96.06 174 ALA A C 1
ATOM 1329 O O . ALA A 1 174 ? -8.242 -4.646 -7.598 1.00 96.06 174 ALA A O 1
ATOM 1330 N N . HIS A 1 175 ? -7.039 -2.900 -6.872 1.00 95.44 175 HIS A N 1
ATOM 1331 C CA . HIS A 1 175 ? -8.064 -1.886 -7.123 1.00 95.44 175 HIS A CA 1
ATOM 1332 C C . HIS A 1 175 ? -8.414 -1.693 -8.609 1.00 95.44 175 HIS A C 1
ATOM 1334 O O . HIS A 1 175 ? -9.467 -1.142 -8.906 1.00 95.44 175 HIS A O 1
ATOM 1340 N N . HIS A 1 176 ? -7.567 -2.136 -9.546 1.00 95.25 176 HIS A N 1
ATOM 1341 C CA . HIS A 1 176 ? -7.920 -2.194 -10.969 1.00 95.25 176 HIS A CA 1
ATOM 1342 C C . HIS A 1 176 ? -8.540 -3.532 -11.368 1.00 95.25 176 HIS A C 1
ATOM 1344 O O . HIS A 1 176 ? -9.386 -3.559 -12.257 1.00 95.25 176 HIS A O 1
ATOM 1350 N N . SER A 1 177 ? -8.083 -4.630 -10.762 1.00 93.62 177 SER A N 1
ATOM 1351 C CA . SER A 1 177 ? -8.534 -5.980 -11.120 1.00 93.62 177 SER A CA 1
ATOM 1352 C C . SER A 1 177 ? -9.948 -6.254 -10.611 1.00 93.62 177 SER A C 1
ATOM 1354 O O . SER A 1 177 ? -10.751 -6.833 -11.335 1.00 93.62 177 SER A O 1
ATOM 1356 N N . ASP A 1 178 ? -10.260 -5.802 -9.396 1.00 95.31 178 ASP A N 1
ATOM 1357 C CA . ASP A 1 178 ? -11.608 -5.830 -8.829 1.00 95.31 178 ASP A CA 1
ATOM 1358 C C . ASP A 1 178 ? -11.849 -4.547 -8.008 1.00 95.31 178 ASP A C 1
ATOM 1360 O O . ASP A 1 178 ? -11.660 -4.514 -6.788 1.00 95.31 178 ASP A O 1
ATOM 1364 N N . PRO A 1 179 ? -12.264 -3.453 -8.674 1.00 96.00 179 PRO A N 1
ATOM 1365 C CA . PRO A 1 179 ? -12.624 -2.212 -7.994 1.00 96.00 179 PRO A CA 1
ATOM 1366 C C . PRO A 1 179 ? -13.780 -2.398 -7.002 1.00 96.00 179 PRO A C 1
ATOM 1368 O O . PRO A 1 179 ? -13.861 -1.681 -6.006 1.00 96.00 179 PRO A O 1
ATOM 1371 N N . GLN A 1 180 ? -14.672 -3.364 -7.252 1.00 97.56 180 GLN A N 1
ATOM 1372 C CA . GLN A 1 180 ? -15.842 -3.601 -6.410 1.00 97.56 180 GLN A CA 1
ATOM 1373 C C . GLN A 1 180 ? -15.446 -4.196 -5.058 1.00 97.56 180 GLN A C 1
ATOM 1375 O O . GLN A 1 180 ? -16.053 -3.840 -4.055 1.00 97.56 180 GLN A O 1
ATOM 1380 N N . ALA A 1 181 ? -14.406 -5.031 -4.990 1.00 97.12 181 ALA A N 1
ATOM 1381 C CA . ALA A 1 181 ? -13.841 -5.484 -3.715 1.00 97.12 181 ALA A CA 1
ATOM 1382 C C . ALA A 1 181 ? -13.387 -4.316 -2.837 1.00 97.12 181 ALA A C 1
ATOM 1384 O O . ALA A 1 181 ? -13.672 -4.280 -1.640 1.00 97.12 181 ALA A O 1
ATOM 1385 N N . VAL A 1 182 ? -12.739 -3.318 -3.439 1.00 97.88 182 VAL A N 1
ATOM 1386 C CA . VAL A 1 182 ? -12.279 -2.130 -2.714 1.00 97.88 182 VAL A CA 1
ATOM 1387 C C . VAL A 1 182 ? -13.456 -1.279 -2.239 1.00 97.88 182 VAL A C 1
ATOM 1389 O O . VAL A 1 182 ? -13.468 -0.876 -1.079 1.00 97.88 182 VAL A O 1
ATOM 1392 N N . LEU A 1 183 ? -14.464 -1.052 -3.086 1.00 98.25 183 LEU A N 1
ATOM 1393 C CA . LEU A 1 183 ? -15.676 -0.314 -2.704 1.00 98.25 183 LEU A CA 1
ATOM 1394 C C . LEU A 1 183 ? -16.448 -1.019 -1.580 1.00 98.25 183 LEU A C 1
ATOM 1396 O O . LEU A 1 183 ? -16.749 -0.397 -0.568 1.00 98.25 183 LEU A O 1
ATOM 1400 N N . ARG A 1 184 ? -16.655 -2.338 -1.684 1.00 98.25 184 ARG A N 1
ATOM 1401 C CA . ARG A 1 184 ? -17.270 -3.133 -0.608 1.00 98.25 184 ARG A CA 1
ATOM 1402 C C . ARG A 1 184 ? -16.479 -3.041 0.694 1.00 98.25 184 ARG A C 1
ATOM 1404 O O . ARG A 1 184 ? -17.074 -3.014 1.767 1.00 98.25 184 ARG A O 1
ATOM 1411 N N . MET A 1 185 ? -15.147 -3.031 0.623 1.00 98.50 185 MET A N 1
ATOM 1412 C CA . MET A 1 185 ? -14.311 -2.877 1.812 1.00 98.50 185 MET A CA 1
ATOM 1413 C C . MET A 1 185 ? -14.460 -1.483 2.427 1.00 98.50 185 MET A C 1
ATOM 1415 O O . MET A 1 185 ? -14.549 -1.378 3.647 1.00 98.50 185 MET A O 1
ATOM 1419 N N . ILE A 1 186 ? -14.537 -0.429 1.607 1.00 98.38 186 ILE A N 1
ATOM 1420 C CA . ILE A 1 186 ? -14.839 0.932 2.072 1.00 98.38 186 ILE A CA 1
ATOM 1421 C C . ILE A 1 186 ? -16.168 0.941 2.830 1.00 98.38 186 ILE A C 1
ATOM 1423 O O . ILE A 1 186 ? -16.187 1.367 3.983 1.00 98.38 186 ILE A O 1
ATOM 1427 N N . ASP A 1 187 ? -17.236 0.403 2.239 1.00 98.12 187 ASP A N 1
ATOM 1428 C CA . ASP A 1 187 ? -18.560 0.366 2.869 1.00 98.12 187 ASP A CA 1
ATOM 1429 C C . ASP A 1 187 ? -18.513 -0.369 4.217 1.00 98.12 187 ASP A C 1
ATOM 1431 O O . ASP A 1 187 ? -18.921 0.175 5.246 1.00 98.12 187 ASP A O 1
ATOM 1435 N N . LYS A 1 188 ? -17.911 -1.568 4.251 1.00 98.12 188 LYS A N 1
ATOM 1436 C CA . LYS A 1 188 ? -17.731 -2.346 5.488 1.00 98.12 188 LYS A CA 1
ATOM 1437 C C . LYS A 1 188 ? -16.999 -1.542 6.564 1.00 98.12 188 LYS A C 1
ATOM 1439 O O . LYS A 1 188 ? -17.482 -1.469 7.690 1.00 98.12 188 LYS A O 1
ATOM 1444 N N . VAL A 1 189 ? -15.872 -0.914 6.221 1.00 97.94 189 VAL A N 1
ATOM 1445 C CA . VAL A 1 189 ? -15.066 -0.121 7.165 1.00 97.94 189 VAL A CA 1
ATOM 1446 C C . VAL A 1 189 ? -15.838 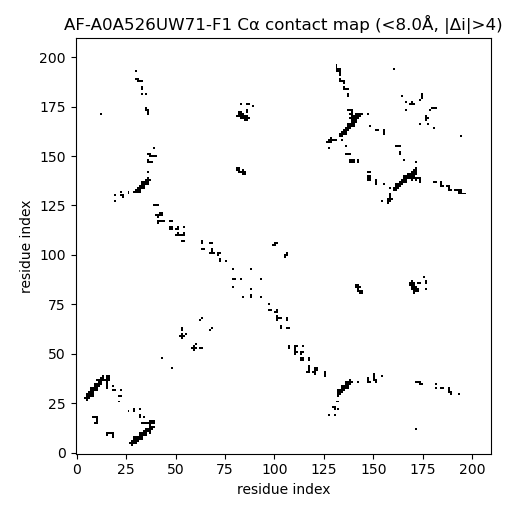1.094 7.677 1.00 97.94 189 VAL A C 1
ATOM 1448 O O . VAL A 1 189 ? -15.736 1.417 8.857 1.00 97.94 189 VAL A O 1
ATOM 1451 N N . THR A 1 190 ? -16.648 1.747 6.840 1.00 96.31 190 THR A N 1
ATOM 1452 C CA . THR A 1 190 ? -17.466 2.891 7.282 1.00 96.31 190 THR A CA 1
ATOM 1453 C C . THR A 1 190 ? -18.577 2.510 8.261 1.00 96.31 190 THR A C 1
ATOM 1455 O O . THR A 1 190 ? -18.960 3.335 9.088 1.00 96.31 190 THR A O 1
ATOM 1458 N N . CYS A 1 191 ? -19.061 1.267 8.210 1.00 95.56 191 CYS A N 1
ATOM 1459 C CA . CYS A 1 191 ? -20.068 0.742 9.134 1.00 95.56 191 CYS A CA 1
ATOM 1460 C C . CYS A 1 191 ? -19.473 0.183 10.437 1.00 95.56 191 CYS A C 1
ATOM 1462 O O . CYS A 1 191 ? -20.223 -0.146 11.357 1.00 95.56 191 CYS A O 1
ATOM 1464 N N . MET A 1 192 ? -18.150 0.037 10.530 1.00 95.00 192 MET A N 1
ATOM 1465 C CA . MET A 1 192 ? -17.503 -0.530 11.710 1.00 95.00 192 MET A CA 1
ATOM 1466 C C . MET A 1 192 ? -17.401 0.500 12.843 1.00 95.00 192 MET A C 1
ATOM 1468 O O . MET A 1 192 ? -16.971 1.636 12.618 1.00 95.00 192 MET A O 1
ATOM 1472 N N . PRO A 1 193 ? -17.722 0.116 14.091 1.00 90.25 193 PRO A N 1
ATOM 1473 C CA . PRO A 1 193 ? -17.438 0.958 15.239 1.00 90.25 193 PRO A CA 1
ATOM 1474 C C . PRO A 1 193 ? -15.925 1.051 15.454 1.00 90.25 193 PRO A C 1
ATOM 1476 O O . PRO A 1 193 ? -15.176 0.115 15.164 1.00 90.25 193 PRO A O 1
ATOM 1479 N N . ARG A 1 194 ? -15.466 2.178 16.005 1.00 86.00 194 ARG A N 1
ATOM 1480 C CA . ARG A 1 194 ? -14.073 2.286 16.444 1.00 86.00 194 ARG A CA 1
ATOM 1481 C C . ARG A 1 194 ? -13.828 1.266 17.568 1.00 86.00 194 ARG A C 1
ATOM 1483 O O . ARG A 1 194 ? -14.643 1.231 18.493 1.00 86.00 194 ARG A O 1
ATOM 1490 N N . PRO A 1 195 ? -12.742 0.474 17.514 1.00 79.69 195 PRO A N 1
ATOM 1491 C CA . PRO A 1 195 ? -12.353 -0.383 18.624 1.00 79.69 195 PRO A CA 1
ATOM 1492 C C . PRO A 1 195 ? -12.281 0.426 19.927 1.00 79.69 195 PRO A C 1
ATOM 1494 O O . PRO A 1 195 ? -11.813 1.572 19.901 1.00 79.69 195 PRO A O 1
ATOM 1497 N N . PRO A 1 196 ? -12.743 -0.122 21.063 1.00 72.38 196 PRO A N 1
ATOM 1498 C CA . PRO A 1 196 ? -12.479 0.503 22.348 1.00 72.38 196 PRO A CA 1
ATOM 1499 C C . PRO A 1 196 ? -10.962 0.623 22.514 1.00 72.38 196 PRO A C 1
ATOM 1501 O O . PRO A 1 196 ? -10.223 -0.319 22.237 1.00 72.38 196 PRO A O 1
ATOM 1504 N N . LYS A 1 197 ? -10.484 1.796 22.939 1.00 66.69 197 LYS A N 1
ATOM 1505 C CA . LYS A 1 197 ? -9.104 1.896 23.409 1.00 66.69 197 LYS A CA 1
ATOM 1506 C C . LYS A 1 197 ? -9.021 1.039 24.659 1.00 66.69 197 LYS A C 1
ATOM 1508 O O . LYS A 1 197 ? -9.732 1.347 25.615 1.00 66.69 197 LYS A O 1
ATOM 1513 N N . ASP A 1 198 ? -8.184 0.008 24.657 1.00 57.16 198 ASP A N 1
ATOM 1514 C CA . ASP A 1 198 ? -7.831 -0.689 25.890 1.00 57.16 198 ASP A CA 1
ATOM 1515 C C . ASP A 1 198 ? -7.328 0.369 26.878 1.00 57.16 198 ASP A C 1
ATOM 1517 O O . ASP A 1 198 ? -6.290 1.006 26.683 1.00 57.16 198 ASP A O 1
ATOM 1521 N N . GLY A 1 199 ? -8.155 0.657 27.876 1.00 47.25 199 GLY A N 1
ATOM 1522 C CA . GLY A 1 199 ? -8.017 1.826 28.718 1.00 47.25 199 GLY A CA 1
ATOM 1523 C C . GLY A 1 199 ? -8.466 1.505 30.126 1.00 47.25 199 GLY A C 1
ATOM 1524 O O . GLY A 1 199 ? -9.651 1.312 30.375 1.00 47.25 199 GLY A O 1
ATOM 1525 N N . GLY A 1 200 ? -7.497 1.533 31.037 1.00 39.03 200 GLY A N 1
ATOM 1526 C CA . GLY A 1 200 ? -7.732 1.750 32.455 1.00 39.03 200 GLY A CA 1
ATOM 1527 C C . GLY A 1 200 ? -7.528 0.511 33.307 1.00 39.03 200 GLY A C 1
ATOM 1528 O O . GLY A 1 200 ? -8.387 -0.362 33.384 1.00 39.03 200 GLY A O 1
ATOM 1529 N N . SER A 1 201 ? -6.418 0.500 34.045 1.00 42.19 201 SER A N 1
ATOM 1530 C CA . SER A 1 201 ? -6.427 -0.040 35.399 1.00 42.19 201 SER A CA 1
ATOM 1531 C C . SER A 1 201 ? -7.718 0.388 36.098 1.00 42.19 201 SER A C 1
ATOM 1533 O O . SER A 1 201 ? -8.054 1.572 36.133 1.00 42.19 201 SER A O 1
ATOM 1535 N N . SER A 1 202 ? -8.435 -0.605 36.610 1.00 46.31 202 SER A N 1
ATOM 1536 C CA . SER A 1 202 ? -9.543 -0.464 37.542 1.00 46.31 202 SER A CA 1
ATOM 1537 C C . SER A 1 202 ? -9.176 0.511 38.666 1.00 46.31 202 SER A C 1
ATOM 1539 O O . SER A 1 202 ? -8.489 0.119 39.600 1.00 46.31 202 SER A O 1
ATOM 1541 N N . ASP A 1 203 ? -9.693 1.732 38.597 1.00 45.66 203 ASP A N 1
ATOM 1542 C CA . ASP A 1 203 ? -10.009 2.547 39.770 1.00 45.66 203 ASP A CA 1
ATOM 1543 C C . ASP A 1 203 ? -11.465 2.995 39.628 1.00 45.66 203 ASP A C 1
ATOM 1545 O O . ASP A 1 203 ? -11.798 4.150 39.356 1.00 45.66 203 ASP A O 1
ATOM 1549 N N . ALA A 1 204 ? -12.365 2.020 39.763 1.00 42.47 204 ALA A N 1
ATOM 1550 C CA . ALA A 1 204 ? -13.733 2.317 40.138 1.00 42.47 204 ALA A CA 1
ATOM 1551 C C . ALA A 1 204 ? -13.723 2.667 41.630 1.00 42.47 204 ALA A C 1
ATOM 1553 O O . ALA A 1 204 ? -13.449 1.820 42.479 1.00 42.47 204 ALA A O 1
ATOM 1554 N N . LEU A 1 205 ? -13.990 3.944 41.909 1.00 43.09 205 LEU A N 1
ATOM 1555 C CA . LEU A 1 205 ? -14.268 4.507 43.224 1.00 43.09 205 LEU A CA 1
ATOM 1556 C C . LEU A 1 205 ? -15.049 3.525 44.112 1.00 43.09 205 LEU A C 1
ATOM 1558 O O . LEU A 1 205 ? -16.185 3.165 43.802 1.00 43.09 205 LEU A O 1
ATOM 1562 N N . SER A 1 206 ? -14.472 3.189 45.264 1.00 36.66 206 SER A N 1
ATOM 1563 C CA . SER A 1 206 ? -15.237 2.703 46.410 1.00 36.66 206 SER A CA 1
ATOM 1564 C C . SER A 1 206 ? -16.006 3.886 47.016 1.00 36.66 206 SER A C 1
ATOM 1566 O O . SER A 1 206 ? -15.374 4.885 47.379 1.00 36.66 206 SER A O 1
ATOM 1568 N N . PRO A 1 207 ? -17.345 3.843 47.117 1.00 49.16 207 PRO A N 1
ATOM 1569 C CA . PRO A 1 207 ? -18.080 4.846 47.862 1.00 49.16 207 PRO A CA 1
ATOM 1570 C C . PRO A 1 207 ? -17.881 4.599 49.360 1.00 49.16 207 PRO A C 1
ATOM 1572 O O . PRO A 1 207 ? -18.060 3.491 49.862 1.00 49.16 207 PRO A O 1
ATOM 1575 N N . ALA A 1 208 ? -17.516 5.668 50.062 1.00 43.44 208 ALA A N 1
ATOM 1576 C CA . ALA A 1 208 ? -17.446 5.729 51.511 1.00 43.44 208 ALA A CA 1
ATOM 1577 C C . ALA A 1 208 ? -18.696 5.113 52.167 1.00 43.44 208 ALA A C 1
ATOM 1579 O O . ALA A 1 208 ? -19.822 5.539 51.900 1.00 43.44 208 ALA A O 1
ATOM 1580 N N . ALA A 1 209 ? -18.476 4.159 53.069 1.00 43.06 209 ALA A N 1
ATOM 1581 C CA . ALA A 1 209 ? -19.441 3.760 54.080 1.00 43.06 209 ALA A CA 1
ATOM 1582 C C . ALA A 1 209 ? -18.930 4.235 55.445 1.00 43.06 209 ALA A C 1
ATOM 1584 O O . ALA A 1 209 ? -17.731 4.194 55.721 1.00 43.06 209 ALA A O 1
ATOM 1585 N N . ARG A 1 210 ? -19.881 4.768 56.206 1.00 40.91 210 ARG A N 1
ATOM 1586 C CA . ARG A 1 210 ? -19.766 5.398 57.522 1.00 40.91 210 ARG A CA 1
ATOM 1587 C C . ARG A 1 210 ? -19.405 4.405 58.617 1.00 40.91 210 ARG A C 1
ATOM 1589 O O . ARG A 1 210 ? -19.763 3.219 58.456 1.00 40.91 210 ARG A O 1
#

Nearest PDB structures (foldseek):
  8agm-assembly2_DDD  TM=6.529E-01  e=3.713E-07  metagenome
  7ots-assembly1_A  TM=6.466E-01  e=7.644E-07  Homo sapiens
  3hea-assembly2_D  TM=6.879E-01  e=1.314E-06  Pseudomonas fluorescens
  3t4u-assembly2_D  TM=6.631E-01  e=3.240E-06  Pseudomonas fluorescens
  1hkh-assembly1_A  TM=6.783E-01  e=8.486E-06  Microbacterium

Secondary structure (DSSP, 8-state):
-----SEEEEEETHHHHHHHHHHHHHTTTEEEEEEES---S----HHHHHHHGGG-TTTHHHHHHTHHHHHHHHHHHHHHHHHHTTSPP-HHHHHHHHHHHTSHHHHHHHHHHHHHHHHHHHH-----TT--S-EEEEEETT-SSS-HHHHHHHHHHHSTT-EEEEETT--S-HHHH-HHHHHHHHHHHHHSPPPPP-------------

Sequence (210 aa):
KLGIHKYLVLGHSWGAWIALEMARRHAPSVAGLVLVSGYYYPSPRLDLALATLPAVPLMGSPFRHTLLPLAVRLGWPSAMRKIFRPGPISNVFSVSTKEVASRPSQLRSVCVETALMLGAALFTKPCYRDIDVPTGIVAGAGDRLFDARREAERLHAEISGSLIEIIPNSGHMAHHSDPQAVLRMIDKVTCMPRPPKDGGSSDALSPAAR